Protein AF-A0A9X3AH64-F1 (afdb_monomer_lite)

Radius of gyration: 28.23 Å; chains: 1; bounding box: 66×60×75 Å

InterPro domains:
  IPR061465 LppU/SCO3897 domain [NF049863] (122-191)

Secondary structure (DSSP, 8-state):
---PPEEEEEE-SS--TTS-SEEEEEEE-TTSPEEEEEEETTEEEEE-HHHHHHTT-S-TT-EEEEEPPP--PPPPP----------------STTTHHHHHHHHHHHHTT------PPPTT-EEES-TTSGGG-EEE-SSTT-SEEEEEEEEEE-HHHHTSGGGGTT-TT--EEEEES-TTS-EEEEEEEESS--PPPPPPTT-EEES-TTSGGG-EEE-SSTT--EEEEEEE----TT-TT--TTTT-TT--EEEEE--TT-SS---EEEEEEES--

Organism: NCBI:txid1654476

Structure (mmCIF, N/CA/C/O backbone):
data_AF-A0A9X3AH64-F1
#
_entry.id   AF-A0A9X3AH64-F1
#
loop_
_atom_site.group_PDB
_atom_site.id
_atom_site.type_symbol
_atom_site.label_atom_id
_atom_site.label_alt_id
_atom_site.label_comp_id
_atom_site.label_asym_id
_atom_site.label_entity_id
_atom_site.label_seq_id
_atom_site.pdbx_PDB_ins_code
_atom_site.Cartn_x
_atom_site.Cartn_y
_atom_site.Cartn_z
_atom_site.occupancy
_atom_site.B_iso_or_equiv
_atom_site.auth_seq_id
_atom_site.auth_comp_id
_atom_site.auth_asym_id
_atom_site.auth_atom_id
_atom_site.pdbx_PDB_model_num
ATOM 1 N N . MET A 1 1 ? -17.918 -8.368 -31.576 1.00 45.22 1 MET A N 1
ATOM 2 C CA . MET A 1 1 ? -16.987 -7.663 -32.484 1.00 45.22 1 MET A CA 1
ATOM 3 C C . MET A 1 1 ? -15.679 -7.554 -31.725 1.00 45.22 1 MET A C 1
ATOM 5 O O . MET A 1 1 ? -15.734 -7.135 -30.583 1.00 45.22 1 MET A O 1
ATOM 9 N N . GLY A 1 2 ? -14.562 -8.059 -32.253 1.00 49.50 2 GLY A N 1
ATOM 10 C CA . GLY A 1 2 ? -13.296 -8.018 -31.513 1.00 49.50 2 GLY A CA 1
ATOM 11 C C . GLY A 1 2 ? -12.833 -6.573 -31.357 1.00 49.50 2 GLY A C 1
ATOM 12 O O . GLY A 1 2 ? -12.778 -5.859 -32.357 1.00 49.50 2 GLY A O 1
ATOM 13 N N . ASN A 1 3 ? -12.536 -6.145 -30.130 1.00 63.12 3 ASN A N 1
ATOM 14 C CA . ASN A 1 3 ? -11.973 -4.823 -29.865 1.00 63.12 3 ASN A CA 1
ATOM 15 C C . ASN A 1 3 ? -10.562 -4.794 -30.459 1.00 63.12 3 ASN A C 1
ATOM 17 O O . ASN A 1 3 ? -9.605 -5.276 -29.857 1.00 63.12 3 ASN A O 1
ATOM 21 N N . GLY A 1 4 ? -10.463 -4.331 -31.704 1.00 89.75 4 GLY A N 1
ATOM 22 C CA . GLY A 1 4 ? -9.197 -4.223 -32.410 1.00 89.75 4 GLY A CA 1
ATOM 23 C C . GLY A 1 4 ? -8.302 -3.188 -31.740 1.00 89.75 4 GLY A C 1
ATOM 24 O O . GLY A 1 4 ? -8.766 -2.122 -31.340 1.00 89.75 4 GLY A O 1
ATOM 25 N N . TYR A 1 5 ? -7.014 -3.499 -31.643 1.00 94.44 5 TYR A N 1
ATOM 26 C CA . TYR A 1 5 ? -6.014 -2.521 -31.238 1.00 94.44 5 TYR A CA 1
ATOM 27 C C . TYR A 1 5 ? -5.859 -1.444 -32.317 1.00 94.44 5 TYR A C 1
ATOM 29 O O . TYR A 1 5 ? -5.779 -1.749 -33.510 1.00 94.44 5 TYR A O 1
ATOM 37 N N . ARG A 1 6 ? -5.761 -0.186 -31.887 1.00 95.44 6 ARG A N 1
ATOM 38 C CA . ARG A 1 6 ? -5.322 0.951 -32.705 1.00 95.44 6 ARG A CA 1
ATOM 39 C C . ARG A 1 6 ? -3.862 1.233 -32.382 1.00 95.44 6 ARG A C 1
ATOM 41 O O . ARG A 1 6 ? -3.532 1.379 -31.210 1.00 95.44 6 ARG A O 1
ATOM 48 N N . TYR A 1 7 ? -3.001 1.311 -33.391 1.00 96.06 7 TYR A N 1
ATOM 49 C CA . TYR A 1 7 ? -1.568 1.538 -33.200 1.00 96.06 7 TYR A CA 1
ATOM 50 C C . TYR A 1 7 ? -1.184 2.968 -33.582 1.00 96.06 7 TYR A C 1
ATOM 52 O O . TYR A 1 7 ? -1.704 3.533 -34.546 1.00 96.06 7 TYR A O 1
ATOM 60 N N . PHE A 1 8 ? -0.252 3.543 -32.829 1.00 97.50 8 PHE A N 1
ATOM 61 C CA . PHE A 1 8 ? 0.244 4.900 -33.007 1.00 97.50 8 PHE A CA 1
ATOM 62 C C . PHE A 1 8 ? 1.767 4.934 -32.876 1.00 97.50 8 PHE A C 1
ATOM 64 O O . PHE A 1 8 ? 2.333 4.354 -31.950 1.00 97.50 8 PHE A O 1
ATOM 71 N N . ALA A 1 9 ? 2.422 5.667 -33.769 1.00 97.56 9 ALA A N 1
ATOM 72 C CA . ALA A 1 9 ? 3.801 6.104 -33.608 1.00 97.56 9 ALA A CA 1
ATOM 73 C C . ALA A 1 9 ? 3.809 7.478 -32.924 1.00 97.56 9 ALA A C 1
ATOM 75 O O . ALA A 1 9 ? 3.149 8.408 -33.394 1.00 97.56 9 ALA A O 1
ATOM 76 N N . ILE A 1 10 ? 4.545 7.618 -31.822 1.00 97.19 10 ILE A N 1
ATOM 77 C CA . ILE A 1 10 ? 4.846 8.927 -31.237 1.00 97.19 10 ILE A CA 1
ATOM 78 C C . ILE A 1 10 ? 6.083 9.466 -31.945 1.00 97.19 10 ILE A C 1
ATOM 80 O O . ILE A 1 10 ? 7.122 8.812 -31.932 1.00 97.19 10 ILE A O 1
ATOM 84 N N . VAL A 1 11 ? 5.961 10.638 -32.558 1.00 97.44 11 VAL A N 1
ATOM 85 C CA . VAL A 1 11 ? 7.001 11.285 -33.373 1.00 97.44 11 VAL A CA 1
ATOM 86 C C . VAL A 1 11 ? 7.236 12.711 -32.880 1.00 97.44 11 VAL A C 1
ATOM 88 O O . VAL A 1 11 ? 6.361 13.276 -32.218 1.00 97.44 11 VAL A O 1
ATOM 91 N N . ASP A 1 12 ? 8.384 13.293 -33.216 1.00 96.75 12 ASP A N 1
ATOM 92 C CA . ASP A 1 12 ? 8.714 14.701 -32.956 1.00 96.75 12 ASP A CA 1
ATOM 93 C C . ASP A 1 12 ? 9.287 15.380 -34.216 1.00 96.75 12 ASP A C 1
ATOM 95 O O . ASP A 1 12 ? 9.057 14.918 -35.339 1.00 96.75 12 ASP A O 1
ATOM 99 N N . ALA A 1 13 ? 9.957 16.524 -34.051 1.00 95.31 13 ALA A N 1
ATOM 100 C CA . ALA A 1 13 ? 10.558 17.266 -35.157 1.00 95.31 13 ALA A CA 1
ATOM 101 C C . ALA A 1 13 ? 11.773 16.557 -35.787 1.00 95.31 13 ALA A C 1
ATOM 103 O O . ALA A 1 13 ? 12.091 16.823 -36.947 1.00 95.31 13 ALA A O 1
ATOM 104 N N . GLU A 1 14 ? 12.443 15.674 -35.046 1.00 95.56 14 GLU A N 1
ATOM 105 C CA . GLU A 1 14 ? 13.678 15.000 -35.458 1.00 95.56 14 GLU A CA 1
ATOM 106 C C . GLU A 1 14 ? 13.425 13.557 -35.908 1.00 95.56 14 GLU A C 1
ATOM 108 O O . GLU A 1 14 ? 14.122 13.042 -36.784 1.00 95.56 14 GLU A O 1
ATOM 113 N N . ARG A 1 15 ? 12.411 12.906 -35.332 1.00 95.75 15 ARG A N 1
ATOM 114 C CA . ARG A 1 15 ? 12.129 11.479 -35.486 1.00 95.75 15 ARG A CA 1
ATOM 115 C C . ARG A 1 15 ? 10.758 11.231 -36.099 1.00 95.75 15 ARG A C 1
ATOM 117 O O . ARG A 1 15 ? 9.734 11.595 -35.525 1.00 95.75 15 ARG A O 1
ATOM 124 N N . GLY A 1 16 ? 10.753 10.605 -37.278 1.00 96.31 16 GLY A N 1
ATOM 125 C CA . GLY A 1 16 ? 9.557 10.261 -38.052 1.00 96.31 16 GLY A CA 1
ATOM 126 C C . GLY A 1 16 ? 8.959 8.890 -37.709 1.00 96.31 16 GLY A C 1
ATOM 127 O O . GLY A 1 16 ? 9.359 8.236 -36.756 1.00 96.31 16 GLY A O 1
ATOM 128 N N . VAL A 1 17 ? 7.986 8.435 -38.506 1.00 96.31 17 VAL A N 1
ATOM 129 C CA . VAL A 1 17 ? 7.287 7.148 -38.283 1.00 96.31 17 VAL A CA 1
ATOM 130 C C . VAL A 1 17 ? 8.216 5.936 -38.435 1.00 96.31 17 VAL A C 1
ATOM 132 O O . VAL A 1 17 ? 7.978 4.920 -37.789 1.00 96.31 17 VAL A O 1
ATOM 135 N N . ASP A 1 18 ? 9.273 6.050 -39.244 1.00 94.19 18 ASP A N 1
ATOM 136 C CA . ASP A 1 18 ? 10.255 4.979 -39.466 1.00 94.19 18 ASP A CA 1
ATOM 137 C C . ASP A 1 18 ? 11.246 4.807 -38.296 1.00 94.19 18 ASP A C 1
ATOM 139 O O . ASP A 1 18 ? 11.876 3.760 -38.174 1.00 94.19 18 ASP A O 1
ATOM 143 N N . ASP A 1 19 ? 11.363 5.815 -37.425 1.00 95.62 19 ASP A N 1
ATOM 144 C CA . ASP A 1 19 ? 12.179 5.795 -36.203 1.00 95.62 19 ASP A CA 1
ATOM 145 C C . ASP A 1 19 ? 11.451 6.551 -35.074 1.00 95.62 19 ASP A C 1
ATOM 147 O O . ASP A 1 19 ? 11.836 7.662 -34.708 1.00 95.62 19 ASP A O 1
ATOM 151 N N . PRO A 1 20 ? 10.324 6.023 -34.566 1.00 97.00 20 PRO A N 1
ATOM 152 C CA . PRO A 1 20 ? 9.474 6.762 -33.644 1.00 97.00 20 PRO A CA 1
ATOM 153 C C . PRO A 1 20 ? 10.064 6.802 -32.227 1.00 97.00 20 PRO A C 1
ATOM 155 O O . PRO A 1 20 ? 10.792 5.906 -31.804 1.00 97.00 20 PRO A O 1
ATOM 158 N N . LEU A 1 21 ? 9.665 7.792 -31.418 1.00 94.94 21 LEU A N 1
ATOM 159 C CA . LEU A 1 21 ? 10.056 7.856 -29.998 1.00 94.94 21 LEU A CA 1
ATOM 160 C C . LEU A 1 21 ? 9.473 6.691 -29.195 1.00 94.94 21 LEU A C 1
ATOM 162 O O . LEU A 1 21 ? 9.996 6.330 -28.141 1.00 94.94 21 LEU A O 1
ATOM 166 N N . ALA A 1 22 ? 8.308 6.210 -29.629 1.00 96.12 22 ALA A N 1
ATOM 167 C CA . ALA A 1 22 ? 7.596 5.086 -29.054 1.00 96.12 22 ALA A CA 1
ATOM 168 C C . ALA A 1 22 ? 6.518 4.583 -30.011 1.00 96.12 22 ALA A C 1
ATOM 170 O O . ALA A 1 22 ? 5.931 5.355 -30.772 1.00 96.12 22 ALA A O 1
ATOM 171 N N . VAL A 1 23 ? 6.195 3.301 -29.880 1.00 97.00 23 VAL A N 1
ATOM 172 C CA . VAL A 1 23 ? 5.012 2.694 -30.487 1.00 97.00 23 VAL A CA 1
ATOM 173 C C . VAL A 1 23 ? 4.001 2.427 -29.381 1.00 97.00 23 VAL A C 1
ATOM 175 O O . VAL A 1 23 ? 4.333 1.789 -28.385 1.00 97.00 23 VAL A O 1
ATOM 178 N N . VAL A 1 24 ? 2.779 2.925 -29.543 1.00 97.19 24 VAL A N 1
ATOM 179 C CA . VAL A 1 24 ? 1.686 2.771 -28.577 1.00 97.19 24 VAL A CA 1
ATOM 180 C C . VAL A 1 24 ? 0.535 2.025 -29.238 1.00 97.19 24 VAL A C 1
ATOM 182 O O . VAL A 1 24 ? 0.234 2.262 -30.407 1.00 97.19 24 VAL A O 1
ATOM 185 N N . ARG A 1 25 ? -0.128 1.138 -28.499 1.00 97.00 25 ARG A N 1
ATOM 186 C CA . ARG A 1 25 ? -1.418 0.561 -28.882 1.00 97.00 25 ARG A CA 1
ATOM 187 C C . ARG A 1 25 ? -2.498 0.986 -27.903 1.00 97.00 25 ARG A C 1
ATOM 189 O O . ARG A 1 25 ? -2.238 1.126 -26.715 1.00 97.00 25 ARG A O 1
ATOM 196 N N . GLU A 1 26 ? -3.705 1.156 -28.406 1.00 96.50 26 GLU A N 1
ATOM 197 C CA . GLU A 1 26 ? -4.868 1.576 -27.638 1.00 96.50 26 GLU A CA 1
ATOM 198 C C . GLU A 1 26 ? -6.058 0.674 -27.963 1.00 96.50 26 GLU A C 1
ATOM 200 O O . GLU A 1 26 ? -6.238 0.274 -29.117 1.00 96.50 26 GLU A O 1
ATOM 205 N N . TRP A 1 27 ? -6.879 0.361 -26.964 1.00 95.81 27 TRP A N 1
ATOM 206 C CA . TRP A 1 27 ? -8.134 -0.362 -27.155 1.00 95.81 27 TRP A CA 1
ATOM 207 C C . TRP A 1 27 ? -9.184 0.078 -26.141 1.00 95.81 27 TRP A C 1
ATOM 209 O O . TRP A 1 27 ? -8.872 0.435 -25.004 1.00 95.81 27 TRP A O 1
ATOM 219 N N . ASP A 1 28 ? -10.443 0.002 -26.555 1.00 94.44 28 ASP A N 1
ATOM 220 C CA . ASP A 1 28 ? -11.578 0.280 -25.686 1.00 94.44 28 ASP A CA 1
ATOM 221 C C . ASP A 1 28 ? -12.055 -1.024 -25.019 1.00 94.44 28 ASP A C 1
ATOM 223 O O . ASP A 1 28 ? -12.040 -2.111 -25.610 1.00 94.44 28 ASP A O 1
ATOM 227 N N . THR A 1 29 ? -12.439 -0.932 -23.751 1.00 88.56 29 THR A N 1
ATOM 228 C CA . THR A 1 29 ? -13.044 -2.028 -22.978 1.00 88.56 29 THR A CA 1
ATOM 229 C C . THR A 1 29 ? -14.561 -2.000 -23.100 1.00 88.56 29 THR A C 1
ATOM 231 O O . THR A 1 29 ? -15.148 -0.972 -23.428 1.00 88.56 29 THR A O 1
ATOM 234 N N . GLU A 1 30 ? -15.223 -3.110 -22.767 1.00 86.00 30 GLU A N 1
ATOM 235 C CA . GLU A 1 30 ? -16.694 -3.160 -22.707 1.00 86.00 30 GLU A CA 1
ATOM 236 C C . GLU A 1 30 ? -17.286 -2.142 -21.713 1.00 86.00 30 GLU A C 1
ATOM 238 O O . GLU A 1 30 ? -18.414 -1.694 -21.892 1.00 86.00 30 GLU A O 1
ATOM 243 N N . GLY A 1 31 ? -16.510 -1.722 -20.706 1.00 86.38 31 GLY A N 1
ATOM 244 C CA . GLY A 1 31 ? -16.892 -0.689 -19.738 1.00 86.38 31 GLY A CA 1
ATOM 245 C C . GLY A 1 31 ? -16.714 0.755 -20.222 1.00 86.38 31 GLY A C 1
ATOM 246 O O . GLY A 1 31 ? -16.903 1.673 -19.432 1.00 86.38 31 GLY A O 1
ATOM 247 N N . GLY A 1 32 ? -16.316 0.976 -21.480 1.00 89.25 32 GLY A N 1
ATOM 248 C CA . GLY A 1 32 ? -16.096 2.315 -22.039 1.00 89.25 32 GLY A CA 1
ATOM 249 C C . GLY A 1 32 ? -14.778 2.975 -21.621 1.00 89.25 32 GLY A C 1
ATOM 250 O O . GLY A 1 32 ? -14.554 4.137 -21.947 1.00 89.25 32 GLY A O 1
ATOM 251 N N . PHE A 1 33 ? -13.894 2.254 -20.924 1.00 88.12 33 PHE A N 1
ATOM 252 C CA . PHE A 1 33 ? -12.544 2.733 -20.626 1.00 88.12 33 PHE A CA 1
ATOM 253 C C . PHE A 1 33 ? -11.607 2.458 -21.795 1.00 88.12 33 PHE A C 1
ATOM 255 O O . PHE A 1 33 ? -11.601 1.345 -22.329 1.00 88.12 33 PHE A O 1
ATOM 262 N N . THR A 1 34 ? -10.773 3.439 -22.118 1.00 93.88 34 THR A N 1
ATOM 263 C CA . THR A 1 34 ? -9.677 3.307 -23.076 1.00 93.88 34 THR A CA 1
ATOM 264 C C . THR A 1 34 ? -8.399 2.923 -22.332 1.00 93.88 34 THR A C 1
ATOM 266 O O . THR A 1 34 ? -7.982 3.626 -21.412 1.00 93.88 34 THR A O 1
ATOM 269 N N . ASN A 1 35 ? -7.782 1.807 -22.719 1.00 94.12 35 ASN A N 1
ATOM 270 C CA . ASN A 1 35 ? -6.458 1.408 -22.243 1.00 94.12 35 ASN A CA 1
ATOM 271 C C . ASN A 1 35 ? -5.404 1.709 -23.302 1.00 94.12 35 ASN A C 1
ATOM 273 O O . ASN A 1 35 ? -5.678 1.626 -24.501 1.00 94.12 35 ASN A O 1
ATOM 277 N N . GLU A 1 36 ? -4.186 1.981 -22.848 1.00 96.75 36 GLU A N 1
ATOM 278 C CA . GLU A 1 36 ? -3.032 2.236 -23.700 1.00 96.75 36 GLU A CA 1
ATOM 279 C C . GLU A 1 36 ? -1.829 1.425 -23.207 1.00 96.75 36 GLU A C 1
ATOM 281 O O . GLU A 1 36 ? -1.593 1.305 -22.004 1.00 96.75 36 GLU A O 1
ATOM 286 N N . GLU A 1 37 ? -1.028 0.912 -24.138 1.00 96.81 37 GLU A N 1
ATOM 287 C CA . GLU A 1 37 ? 0.255 0.271 -23.847 1.00 96.81 37 GLU A CA 1
ATOM 288 C C . GLU A 1 37 ? 1.346 0.762 -24.795 1.00 96.81 37 GLU A C 1
ATOM 290 O O . GLU A 1 37 ? 1.105 0.933 -25.987 1.00 96.81 37 GLU A O 1
ATOM 295 N N . VAL A 1 38 ? 2.560 0.943 -24.284 1.00 96.56 38 VAL A N 1
ATOM 296 C CA . VAL A 1 38 ? 3.757 1.267 -25.064 1.00 96.56 38 VAL A CA 1
ATOM 297 C C . VAL A 1 38 ? 4.606 0.015 -25.280 1.00 96.56 38 VAL A C 1
ATOM 299 O O . VAL A 1 38 ? 4.695 -0.837 -24.400 1.00 96.56 38 VAL A O 1
ATOM 302 N N . PHE A 1 39 ? 5.222 -0.108 -26.453 1.00 95.50 39 PHE A N 1
ATOM 303 C CA . PHE A 1 39 ? 6.157 -1.188 -26.753 1.00 95.50 39 PHE A CA 1
ATOM 304 C C . PHE A 1 39 ? 7.566 -0.853 -26.241 1.00 95.50 39 PHE A C 1
ATOM 306 O O . PHE A 1 39 ? 8.128 0.187 -26.594 1.00 95.50 39 PHE A O 1
ATOM 313 N N . THR A 1 40 ? 8.135 -1.741 -25.429 1.00 91.25 40 THR A N 1
ATOM 314 C CA . THR A 1 40 ? 9.479 -1.659 -24.842 1.00 91.25 40 THR A CA 1
ATOM 315 C C . THR A 1 40 ? 10.308 -2.887 -25.237 1.00 91.25 40 THR A C 1
ATOM 317 O O . THR A 1 40 ? 9.825 -3.802 -25.907 1.00 91.25 40 THR A O 1
ATOM 320 N N . SER A 1 41 ? 11.568 -2.953 -24.800 1.00 83.25 41 SER A N 1
ATOM 321 C CA . SER A 1 41 ? 12.396 -4.156 -24.967 1.00 83.25 41 SER A CA 1
ATOM 322 C C . SER A 1 41 ? 11.871 -5.375 -24.193 1.00 83.25 41 SER A C 1
ATOM 324 O O . SER A 1 41 ? 12.248 -6.500 -24.521 1.00 83.25 41 SER A O 1
ATOM 326 N N . ALA A 1 42 ? 11.007 -5.171 -23.193 1.00 83.31 42 ALA A N 1
ATOM 327 C CA . ALA A 1 42 ? 10.389 -6.227 -22.392 1.00 83.31 42 ALA A CA 1
ATOM 328 C C . ALA A 1 42 ? 8.996 -6.649 -22.903 1.00 83.31 42 ALA A C 1
ATOM 330 O O . ALA A 1 42 ? 8.459 -7.657 -22.441 1.00 83.31 42 ALA A O 1
ATOM 331 N N . GLY A 1 43 ? 8.419 -5.922 -23.866 1.00 90.44 43 GLY A N 1
ATOM 332 C CA . GLY A 1 43 ? 7.099 -6.195 -24.435 1.00 90.44 43 GLY A CA 1
ATOM 333 C C . GLY A 1 43 ? 6.159 -4.992 -24.358 1.00 90.44 43 GLY A C 1
ATOM 334 O O . GLY A 1 43 ? 6.594 -3.850 -24.420 1.00 90.44 43 GLY A O 1
ATOM 335 N N . TRP A 1 44 ? 4.852 -5.248 -24.279 1.00 93.94 44 TRP A N 1
ATOM 336 C CA . TRP A 1 44 ? 3.842 -4.196 -24.130 1.00 93.94 44 TRP A CA 1
ATOM 337 C C . TRP A 1 44 ? 3.629 -3.861 -22.652 1.00 93.94 44 TRP A C 1
ATOM 339 O O . TRP A 1 44 ? 3.386 -4.760 -21.848 1.00 93.94 44 TRP A O 1
ATOM 349 N N . GLU A 1 45 ? 3.691 -2.578 -22.306 1.00 89.69 45 GLU A N 1
ATOM 350 C CA . GLU A 1 45 ? 3.550 -2.079 -20.934 1.00 89.69 45 GLU A CA 1
ATOM 351 C C . GLU A 1 45 ? 2.478 -0.993 -20.847 1.00 89.69 45 GLU A C 1
ATOM 353 O O . GLU A 1 45 ? 2.418 -0.113 -21.704 1.00 89.69 45 GLU A O 1
ATOM 358 N N . SER A 1 46 ? 1.648 -1.022 -19.799 1.00 92.62 46 SER A N 1
ATOM 359 C CA . SER A 1 46 ? 0.583 -0.029 -19.588 1.00 92.62 46 SER A CA 1
ATOM 360 C C . SER A 1 46 ? 1.142 1.394 -19.575 1.00 92.62 46 SER A C 1
ATOM 362 O O . SER A 1 46 ? 2.139 1.683 -18.916 1.00 92.62 46 SER A O 1
ATOM 364 N N . THR A 1 47 ? 0.467 2.312 -20.263 1.00 94.62 47 THR A N 1
ATOM 365 C CA . THR A 1 47 ? 0.874 3.718 -20.344 1.00 94.62 47 THR A CA 1
ATOM 366 C C . THR A 1 47 ? -0.338 4.654 -20.370 1.00 94.62 47 THR A C 1
ATOM 368 O O . THR A 1 47 ? -1.477 4.209 -20.433 1.00 94.62 47 THR A O 1
ATOM 371 N N . ASN A 1 48 ? -0.093 5.964 -20.301 1.00 94.06 48 ASN A N 1
ATOM 372 C CA . ASN A 1 48 ? -1.088 7.022 -20.523 1.00 94.06 48 ASN A CA 1
ATOM 373 C C . ASN A 1 48 ? -0.572 8.087 -21.508 1.00 94.06 48 ASN A C 1
ATOM 375 O O . ASN A 1 48 ? -0.946 9.263 -21.447 1.00 94.06 48 ASN A O 1
ATOM 379 N N . ARG A 1 49 ? 0.374 7.701 -22.371 1.00 92.75 49 ARG A N 1
ATOM 380 C CA . ARG A 1 49 ? 1.136 8.635 -23.201 1.00 92.75 49 ARG A CA 1
ATOM 381 C C . ARG A 1 49 ? 0.269 9.319 -24.258 1.00 92.75 49 ARG A C 1
ATOM 383 O O . ARG A 1 49 ? 0.444 10.520 -24.465 1.00 92.75 49 ARG A O 1
ATOM 390 N N . LEU A 1 50 ? -0.673 8.613 -24.895 1.00 95.50 50 LEU A N 1
ATOM 391 C CA . LEU A 1 50 ? -1.579 9.233 -25.871 1.00 95.50 50 LEU A CA 1
ATOM 392 C C . LEU A 1 50 ? -2.585 10.135 -25.162 1.00 95.50 50 LEU A C 1
ATOM 394 O O . LEU A 1 50 ? -2.782 11.266 -25.606 1.00 95.50 50 LEU A O 1
ATOM 398 N N . ALA A 1 51 ? -3.161 9.693 -24.042 1.00 91.62 51 ALA A N 1
ATOM 399 C CA . ALA A 1 51 ? -4.033 10.523 -23.212 1.00 91.62 51 ALA A CA 1
ATOM 400 C C . ALA A 1 51 ? -3.359 11.850 -22.817 1.00 91.62 51 ALA A C 1
ATOM 402 O O . ALA A 1 51 ? -3.941 12.921 -23.002 1.00 91.62 51 ALA A O 1
ATOM 403 N N . ARG A 1 52 ? -2.100 11.808 -22.357 1.00 91.25 52 ARG A N 1
ATOM 404 C CA . ARG A 1 52 ? -1.329 13.015 -22.013 1.00 91.25 52 ARG A CA 1
ATOM 405 C C . ARG A 1 52 ? -1.043 13.909 -23.216 1.00 91.25 52 ARG A C 1
ATOM 407 O O . ARG A 1 52 ? -1.181 15.123 -23.095 1.00 91.25 52 ARG A O 1
ATOM 414 N N . LEU A 1 53 ? -0.667 13.335 -24.361 1.00 93.62 53 LEU A N 1
ATOM 415 C CA . LEU A 1 53 ? -0.439 14.099 -25.594 1.00 93.62 53 LEU A CA 1
ATOM 416 C C . LEU A 1 53 ? -1.717 14.810 -26.057 1.00 93.62 53 LEU A C 1
ATOM 418 O O . LEU A 1 53 ? -1.677 15.996 -26.368 1.00 93.62 53 LEU A O 1
ATOM 422 N N . ARG A 1 54 ? -2.865 14.120 -26.029 1.00 93.19 54 ARG A N 1
ATOM 423 C CA . ARG A 1 54 ? -4.176 14.699 -26.374 1.00 93.19 54 ARG A CA 1
ATOM 424 C C . ARG A 1 54 ? -4.602 15.805 -25.407 1.00 93.19 54 ARG A C 1
ATOM 426 O O . ARG A 1 54 ? -5.229 16.767 -25.834 1.00 93.19 54 ARG A O 1
ATOM 433 N N . ALA A 1 55 ? -4.239 15.687 -24.131 1.00 91.06 55 ALA A N 1
ATOM 434 C CA . ALA A 1 55 ? -4.491 16.705 -23.113 1.00 91.06 55 ALA A CA 1
ATOM 435 C C . ALA A 1 55 ? -3.514 17.900 -23.169 1.00 91.06 55 ALA A C 1
ATOM 437 O O . ALA A 1 55 ? -3.628 18.809 -22.352 1.00 91.06 55 ALA A O 1
ATOM 438 N N . GLY A 1 56 ? -2.533 17.902 -24.082 1.00 89.56 56 GLY A N 1
ATOM 439 C CA . GLY A 1 56 ? -1.504 18.945 -24.152 1.00 89.56 56 GLY A CA 1
ATOM 440 C C . GLY A 1 56 ? -0.474 18.890 -23.015 1.00 89.56 56 GLY A C 1
ATOM 441 O O . GLY A 1 56 ? 0.266 19.845 -22.813 1.00 89.56 56 GLY A O 1
ATOM 442 N N . ALA A 1 57 ? -0.404 17.778 -22.276 1.00 82.81 57 ALA A N 1
ATOM 443 C CA . ALA A 1 57 ? 0.502 17.565 -21.142 1.00 82.81 57 ALA A CA 1
ATOM 444 C C . ALA A 1 57 ? 1.815 16.843 -21.529 1.00 82.81 57 ALA A C 1
ATOM 446 O O . ALA A 1 57 ? 2.485 16.257 -20.666 1.00 82.81 57 ALA A O 1
ATOM 447 N N . GLY A 1 58 ? 2.137 16.816 -22.827 1.00 74.62 58 GLY A N 1
ATOM 448 C CA . GLY A 1 58 ? 3.381 16.288 -23.393 1.00 74.62 58 GLY A CA 1
ATOM 449 C C . GLY A 1 58 ? 4.341 17.400 -23.824 1.00 74.62 58 GLY A C 1
ATOM 450 O O . GLY A 1 58 ? 4.035 18.583 -23.689 1.00 74.62 58 GLY A O 1
ATOM 451 N N . HIS A 1 59 ? 5.503 17.024 -24.360 1.00 78.88 59 HIS A N 1
ATOM 452 C CA . HIS A 1 59 ? 6.375 17.995 -25.020 1.00 78.88 59 HIS A CA 1
ATOM 453 C C . HIS A 1 59 ? 5.662 18.575 -26.248 1.00 78.88 59 HIS A C 1
ATOM 455 O O . HIS A 1 59 ? 4.982 17.851 -26.975 1.00 78.88 59 HIS A O 1
ATOM 461 N N . THR A 1 60 ? 5.794 19.886 -26.457 1.00 82.56 60 THR A N 1
ATOM 462 C CA . THR A 1 60 ? 5.034 20.658 -27.458 1.00 82.56 60 THR A CA 1
ATOM 463 C C . THR A 1 60 ? 5.303 20.250 -28.906 1.00 82.56 60 THR A C 1
ATOM 465 O O . THR A 1 60 ? 4.550 20.625 -29.799 1.00 82.56 60 THR A O 1
ATOM 468 N N . ASP A 1 61 ? 6.379 19.513 -29.147 1.00 92.00 61 ASP A N 1
ATOM 469 C CA . ASP A 1 61 ? 6.812 19.006 -30.446 1.00 92.00 61 ASP A CA 1
ATOM 470 C C . ASP A 1 61 ? 6.366 17.561 -30.720 1.00 92.00 61 ASP A C 1
ATOM 472 O O . ASP A 1 61 ? 6.451 17.104 -31.860 1.00 92.00 61 ASP A O 1
ATOM 476 N N . GLN A 1 62 ? 5.857 16.844 -29.714 1.00 95.38 62 GLN A N 1
ATOM 477 C CA . GLN A 1 62 ? 5.425 15.460 -29.873 1.00 95.38 62 GLN A CA 1
ATOM 478 C C . GLN A 1 62 ? 4.013 15.371 -30.448 1.00 95.38 62 GLN A C 1
ATOM 480 O O . GLN A 1 62 ? 3.090 16.070 -30.026 1.00 95.38 62 GLN A O 1
ATOM 485 N N . ARG A 1 63 ? 3.805 14.425 -31.366 1.00 96.69 63 ARG A N 1
ATOM 486 C CA . ARG A 1 63 ? 2.474 14.084 -31.888 1.00 96.69 63 ARG A CA 1
ATOM 487 C C . ARG A 1 63 ? 2.321 12.585 -32.107 1.00 96.69 63 ARG A C 1
ATOM 489 O O . ARG A 1 63 ? 3.289 11.878 -32.367 1.00 96.69 63 ARG A O 1
ATOM 496 N N . ALA A 1 64 ? 1.083 12.110 -32.032 1.00 96.88 64 ALA A N 1
ATOM 497 C CA . ALA A 1 64 ? 0.733 10.732 -32.347 1.00 96.88 64 ALA A CA 1
ATOM 498 C C . ALA A 1 64 ? 0.295 10.612 -33.813 1.00 96.88 64 ALA A C 1
ATOM 500 O O . ALA A 1 64 ? -0.584 11.349 -34.265 1.00 96.88 64 ALA A O 1
ATOM 501 N N . VAL A 1 65 ? 0.883 9.671 -34.548 1.00 97.38 65 VAL A N 1
ATOM 502 C CA . VAL A 1 65 ? 0.527 9.353 -35.935 1.00 97.38 65 VAL A CA 1
ATOM 503 C C . VAL A 1 65 ? -0.053 7.938 -35.974 1.00 97.38 65 VAL A C 1
ATOM 505 O O . VAL A 1 65 ? 0.630 7.012 -35.535 1.00 97.38 65 VAL A O 1
ATOM 508 N N . PRO A 1 66 ? -1.292 7.734 -36.464 1.00 96.56 66 PRO A N 1
ATOM 509 C CA . PRO A 1 66 ? -1.851 6.396 -36.626 1.00 96.56 66 PRO A CA 1
ATOM 510 C C . PRO A 1 66 ? -0.983 5.561 -37.567 1.00 96.56 66 PRO A C 1
ATOM 512 O O . PRO A 1 66 ? -0.629 6.020 -38.654 1.00 96.56 66 PRO A O 1
ATOM 515 N N . ILE A 1 67 ? -0.675 4.333 -37.163 1.00 94.94 67 ILE A N 1
ATOM 516 C CA . ILE A 1 67 ? 0.037 3.359 -37.992 1.00 94.94 67 ILE A CA 1
ATOM 517 C C . ILE A 1 67 ? -0.830 2.115 -38.177 1.00 94.94 67 ILE A C 1
ATOM 519 O O . ILE A 1 67 ? -1.681 1.795 -37.342 1.00 94.94 67 ILE A O 1
ATOM 523 N N . GLY A 1 68 ? -0.642 1.421 -39.300 1.00 87.19 68 GLY A N 1
ATOM 524 C CA . GLY A 1 68 ? -1.273 0.120 -39.505 1.00 87.19 68 GLY A CA 1
ATOM 525 C C . GLY A 1 68 ? -0.815 -0.879 -38.435 1.00 87.19 68 GLY A C 1
ATOM 526 O O . GLY A 1 68 ? 0.251 -0.688 -37.841 1.00 87.19 68 GLY A O 1
ATOM 527 N N . PRO A 1 69 ? -1.589 -1.950 -38.176 1.00 76.75 69 PRO A N 1
ATOM 528 C CA . PRO A 1 69 ? -1.072 -3.050 -37.374 1.00 76.75 69 PRO A CA 1
ATOM 529 C C . PRO A 1 69 ? 0.257 -3.512 -37.987 1.00 76.75 69 PRO A C 1
ATOM 531 O O . PRO A 1 69 ? 0.371 -3.515 -39.220 1.00 76.75 69 PRO A O 1
ATOM 534 N N . PRO A 1 70 ? 1.261 -3.875 -37.168 1.00 65.38 70 PRO A N 1
ATOM 535 C CA . PRO A 1 70 ? 2.507 -4.399 -37.702 1.00 65.38 70 PRO A CA 1
ATOM 536 C C . PRO A 1 70 ? 2.160 -5.543 -38.649 1.00 65.38 70 PRO A C 1
ATOM 538 O O . PRO A 1 70 ? 1.372 -6.427 -38.293 1.00 65.38 70 PRO A O 1
ATOM 541 N N . ALA A 1 71 ? 2.685 -5.485 -39.8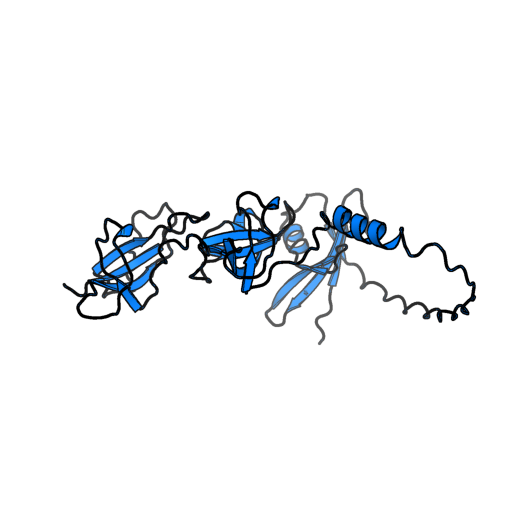74 1.00 65.00 71 ALA A N 1
ATOM 542 C CA . ALA A 1 71 ? 2.541 -6.591 -40.800 1.00 65.00 71 ALA A CA 1
ATOM 543 C C . ALA A 1 71 ? 3.081 -7.822 -40.074 1.00 65.00 71 ALA A C 1
ATOM 545 O O . ALA A 1 71 ? 4.247 -7.853 -39.683 1.00 65.00 71 ALA A O 1
ATOM 546 N N . VAL A 1 72 ? 2.209 -8.797 -39.812 1.00 56.88 72 VAL A N 1
ATOM 547 C CA . VAL A 1 72 ? 2.645 -10.088 -39.297 1.00 56.88 72 VAL A CA 1
ATOM 548 C C . VAL A 1 72 ? 3.451 -10.691 -40.435 1.00 56.88 72 VAL A C 1
ATOM 550 O O . VAL A 1 72 ? 2.875 -11.245 -41.372 1.00 56.88 72 VAL A O 1
ATOM 553 N N . GLU A 1 73 ? 4.771 -10.499 -40.415 1.00 54.06 73 GLU A N 1
ATOM 554 C CA . GLU A 1 73 ? 5.636 -11.234 -41.321 1.00 54.06 73 GLU A CA 1
ATOM 555 C C . GLU A 1 73 ? 5.330 -12.717 -41.091 1.00 54.06 73 GLU A C 1
ATOM 557 O O . GLU A 1 73 ? 5.305 -13.166 -39.936 1.00 54.06 73 GLU A O 1
ATOM 562 N N . PRO A 1 74 ? 5.013 -13.477 -42.155 1.00 57.00 74 PRO A N 1
ATOM 563 C CA . PRO A 1 74 ? 4.826 -14.909 -42.038 1.00 57.00 74 PRO A CA 1
ATOM 564 C C . PRO A 1 74 ? 6.030 -15.472 -41.287 1.00 57.00 74 PRO A C 1
ATOM 566 O O . PRO A 1 74 ? 7.154 -15.055 -41.588 1.00 57.00 74 PRO A O 1
ATOM 569 N N . PRO A 1 75 ? 5.828 -16.380 -40.315 1.00 49.94 75 PRO A N 1
ATOM 570 C CA . PRO A 1 75 ? 6.942 -16.965 -39.592 1.00 49.94 75 PRO A CA 1
ATOM 571 C C . PRO A 1 75 ? 7.949 -17.458 -40.624 1.00 49.94 75 PRO A C 1
ATOM 573 O O . PRO A 1 75 ? 7.596 -18.248 -41.506 1.00 49.94 75 PRO A O 1
ATOM 576 N N . ALA A 1 76 ? 9.173 -16.924 -40.560 1.00 55.78 76 ALA A N 1
ATOM 577 C CA . ALA A 1 76 ? 10.241 -17.353 -41.444 1.00 55.78 76 ALA A CA 1
ATOM 578 C C . ALA A 1 76 ? 10.268 -18.889 -41.417 1.00 55.78 76 ALA A C 1
ATOM 580 O O . ALA A 1 76 ? 10.142 -19.462 -40.327 1.00 55.78 76 ALA A O 1
ATOM 581 N N . PRO A 1 77 ? 10.367 -19.564 -42.579 1.00 57.44 77 PRO A N 1
ATOM 582 C CA . PRO A 1 77 ? 10.364 -21.016 -42.617 1.00 57.44 77 PRO A CA 1
ATOM 583 C C . PRO A 1 77 ? 11.412 -21.503 -41.628 1.00 57.44 77 PRO A C 1
ATOM 585 O O . PRO A 1 77 ? 12.580 -21.111 -41.713 1.00 57.44 77 PRO A O 1
ATOM 588 N N . VAL A 1 78 ? 10.958 -22.286 -40.647 1.00 49.97 78 VAL A N 1
ATOM 589 C CA . VAL A 1 78 ? 11.808 -22.883 -39.623 1.00 49.97 78 VAL A CA 1
ATOM 590 C C . VAL A 1 78 ? 12.936 -23.574 -40.372 1.00 49.97 78 VAL A C 1
ATOM 592 O O . VAL A 1 78 ? 12.709 -24.567 -41.061 1.00 49.97 78 VAL A O 1
ATOM 595 N N . ARG A 1 79 ? 14.147 -23.011 -40.315 1.00 52.25 79 ARG A N 1
ATOM 596 C CA . ARG A 1 79 ? 15.323 -23.694 -40.843 1.00 52.25 79 ARG A CA 1
ATOM 597 C C . ARG A 1 79 ? 15.498 -24.925 -39.974 1.00 52.25 79 ARG A C 1
ATOM 599 O O . ARG A 1 79 ? 15.886 -24.816 -38.815 1.00 52.25 79 ARG A O 1
ATOM 606 N N . GLU A 1 80 ? 15.137 -26.066 -40.542 1.00 53.22 80 GLU A N 1
ATOM 607 C CA . GLU A 1 80 ? 15.363 -27.385 -39.982 1.00 53.22 80 GLU A CA 1
ATOM 608 C C . GLU A 1 80 ? 16.837 -27.460 -39.572 1.00 53.22 80 GLU A C 1
ATOM 610 O O . GLU A 1 80 ? 17.746 -27.357 -40.401 1.00 53.22 80 GLU A O 1
ATOM 615 N N . LEU A 1 81 ? 17.077 -27.497 -38.260 1.00 50.69 81 LEU A N 1
ATOM 616 C CA . LEU A 1 81 ? 18.416 -27.584 -37.700 1.00 50.69 81 LEU A CA 1
ATOM 617 C C . LEU A 1 81 ? 19.002 -28.922 -38.147 1.00 50.69 81 LEU A C 1
ATOM 619 O O . LEU A 1 81 ? 18.666 -29.972 -37.602 1.00 50.69 81 LEU A O 1
ATOM 623 N N . VAL A 1 82 ? 19.868 -28.874 -39.158 1.00 54.12 82 VAL A N 1
ATOM 624 C CA . VAL A 1 82 ? 20.655 -30.020 -39.609 1.00 54.12 82 VAL A CA 1
ATOM 625 C C . VAL A 1 82 ? 21.399 -30.574 -38.397 1.00 54.12 82 VAL A C 1
ATOM 627 O O . VAL A 1 82 ? 22.249 -29.902 -37.811 1.00 54.12 82 VAL A O 1
ATOM 630 N N . ALA A 1 83 ? 21.049 -31.799 -38.007 1.00 51.75 83 ALA A N 1
ATOM 631 C CA . ALA A 1 83 ? 21.691 -32.517 -36.921 1.00 51.75 83 ALA A CA 1
ATOM 632 C C . ALA A 1 83 ? 23.196 -32.636 -37.204 1.00 51.75 83 ALA A C 1
ATOM 634 O O . ALA A 1 83 ? 23.629 -33.342 -38.116 1.00 51.75 83 ALA A O 1
ATOM 635 N N . VAL A 1 84 ? 24.009 -31.931 -36.419 1.00 51.16 84 VAL A N 1
ATOM 636 C CA . VAL A 1 84 ? 25.465 -32.049 -36.485 1.00 51.16 84 VAL A CA 1
ATOM 637 C C . VAL A 1 84 ? 25.861 -33.396 -35.879 1.00 51.16 84 VAL A C 1
ATOM 639 O O . VAL A 1 84 ? 25.614 -33.665 -34.704 1.00 51.16 84 VAL A O 1
ATOM 642 N N . ALA A 1 85 ? 26.466 -34.255 -36.700 1.00 58.56 85 ALA A N 1
ATOM 643 C CA . ALA A 1 85 ? 26.941 -35.575 -36.302 1.00 58.56 85 ALA A CA 1
ATOM 644 C C . ALA A 1 85 ? 27.974 -35.503 -35.152 1.00 58.56 85 ALA A C 1
ATOM 646 O O . ALA A 1 85 ? 28.843 -34.624 -35.153 1.00 58.56 85 ALA A O 1
ATOM 647 N N . PRO A 1 86 ? 27.955 -36.446 -34.189 1.00 50.53 86 PRO A N 1
ATOM 648 C CA . PRO A 1 86 ? 28.869 -36.421 -33.054 1.00 50.53 86 PRO A CA 1
ATOM 649 C C . PRO A 1 86 ? 30.270 -36.882 -33.472 1.00 50.53 86 PRO A C 1
ATOM 651 O O . PRO A 1 86 ? 30.510 -38.058 -33.755 1.00 50.53 86 PRO A O 1
ATOM 654 N N . LYS A 1 87 ? 31.231 -35.955 -33.469 1.00 44.53 87 LYS A N 1
ATOM 655 C CA . LYS A 1 87 ? 32.647 -36.270 -33.682 1.00 44.53 87 LYS A CA 1
ATOM 656 C C . LYS A 1 87 ? 33.247 -36.778 -32.367 1.00 44.53 87 LYS A C 1
ATOM 658 O O . LYS A 1 87 ? 33.512 -36.006 -31.450 1.00 44.53 87 LYS A O 1
ATOM 663 N N . LYS A 1 88 ? 33.438 -38.095 -32.263 1.00 52.84 88 LYS A N 1
ATOM 664 C CA . LYS A 1 88 ? 34.174 -38.726 -31.158 1.00 52.84 88 LYS A CA 1
ATOM 665 C C . LYS A 1 88 ? 35.631 -38.268 -31.210 1.00 52.84 88 LYS A C 1
ATOM 667 O O . LYS A 1 88 ? 36.284 -38.522 -32.212 1.00 52.84 88 LYS A O 1
ATOM 672 N N . ASN A 1 89 ? 36.134 -37.663 -30.135 1.00 49.22 89 ASN A N 1
ATOM 673 C CA . ASN A 1 89 ? 37.563 -37.627 -29.839 1.00 49.22 89 ASN A CA 1
ATOM 674 C C . ASN A 1 89 ? 37.811 -37.701 -28.334 1.00 49.22 89 ASN A C 1
ATOM 676 O O . ASN A 1 89 ? 37.116 -37.113 -27.510 1.00 49.22 89 ASN A O 1
ATOM 680 N N . LEU A 1 90 ? 38.805 -38.518 -28.023 1.00 52.19 90 LEU A N 1
ATOM 681 C CA . LEU A 1 90 ? 39.057 -39.182 -26.763 1.00 52.19 90 LEU A CA 1
ATOM 682 C C . LEU A 1 90 ? 40.334 -38.550 -26.202 1.00 52.19 90 LEU A C 1
ATOM 684 O O . LEU A 1 90 ? 41.425 -38.940 -26.594 1.00 52.19 90 LEU A O 1
ATOM 688 N N . VAL A 1 91 ? 40.210 -37.555 -25.318 1.00 44.34 91 VAL A N 1
ATOM 689 C CA . VAL A 1 91 ? 41.348 -37.029 -24.541 1.00 44.34 91 VAL A CA 1
ATOM 690 C C . VAL A 1 91 ? 40.931 -36.903 -23.080 1.00 44.34 91 VAL A C 1
ATOM 692 O O . VAL A 1 91 ? 40.482 -35.870 -22.588 1.00 44.34 91 VAL A O 1
ATOM 695 N N . LYS A 1 92 ? 41.070 -38.029 -22.379 1.00 49.75 92 LYS A N 1
ATOM 696 C CA . LYS A 1 92 ? 41.076 -38.120 -20.921 1.00 49.75 92 LYS A CA 1
ATOM 697 C C . LYS A 1 92 ? 42.367 -37.481 -20.391 1.00 49.75 92 LYS A C 1
ATOM 699 O O . LYS A 1 92 ? 43.334 -38.213 -20.235 1.00 49.75 92 LYS A O 1
ATOM 704 N N . LEU A 1 93 ? 42.405 -36.171 -20.111 1.00 44.72 93 LEU A N 1
ATOM 705 C CA . LEU A 1 93 ? 43.423 -35.610 -19.190 1.00 44.72 93 LEU A CA 1
ATOM 706 C C . LEU A 1 93 ? 43.211 -34.160 -18.691 1.00 44.72 93 LEU A C 1
ATOM 708 O O . LEU A 1 93 ? 44.165 -33.550 -18.228 1.00 44.72 93 LEU A O 1
ATOM 712 N N . ALA A 1 94 ? 42.004 -33.583 -18.729 1.00 45.34 94 ALA A N 1
ATOM 713 C CA . ALA A 1 94 ? 41.782 -32.196 -18.263 1.00 45.34 94 ALA A CA 1
ATOM 714 C C . ALA A 1 94 ? 40.596 -32.027 -17.286 1.00 45.34 94 ALA A C 1
ATOM 716 O O . ALA A 1 94 ? 40.054 -30.939 -17.134 1.00 45.34 94 ALA A O 1
ATOM 717 N N . VAL A 1 95 ? 40.181 -33.101 -16.603 1.00 49.50 95 VAL A N 1
ATOM 718 C CA . VAL A 1 95 ? 38.957 -33.126 -15.765 1.00 49.50 95 VAL A CA 1
ATOM 719 C C . VAL A 1 95 ? 39.228 -32.915 -14.264 1.00 49.50 95 VAL A C 1
ATOM 721 O O . VAL A 1 95 ? 38.290 -32.764 -13.491 1.00 49.50 95 VAL A O 1
ATOM 724 N N . ARG A 1 96 ? 40.488 -32.833 -13.809 1.00 49.78 96 ARG A N 1
ATOM 725 C CA . ARG A 1 96 ? 40.793 -32.704 -12.364 1.00 49.78 96 ARG A CA 1
ATOM 726 C C . ARG A 1 96 ? 41.146 -31.305 -11.850 1.00 49.78 96 ARG A C 1
ATOM 728 O O . ARG A 1 96 ? 41.229 -31.151 -10.640 1.00 49.78 96 ARG A O 1
ATOM 735 N N . ILE A 1 97 ? 41.313 -30.299 -12.715 1.00 51.69 97 ILE A N 1
ATOM 736 C CA . ILE A 1 97 ? 41.668 -28.926 -12.280 1.00 51.69 97 ILE A CA 1
ATOM 737 C C . ILE A 1 97 ? 40.716 -27.852 -12.849 1.00 51.69 97 ILE A C 1
ATOM 739 O O . ILE A 1 97 ? 40.484 -26.843 -12.194 1.00 51.69 97 ILE A O 1
ATOM 743 N N . GLY A 1 98 ? 40.074 -28.074 -14.005 1.00 42.34 98 GLY A N 1
ATOM 744 C CA . GLY A 1 98 ? 39.190 -27.068 -14.626 1.00 42.34 98 GLY A CA 1
ATOM 745 C C . GLY A 1 98 ? 37.776 -26.966 -14.033 1.00 42.34 98 GLY A C 1
ATOM 746 O O . GLY A 1 98 ? 37.193 -25.887 -14.016 1.00 42.34 98 GLY A O 1
ATOM 747 N N . VAL A 1 99 ? 37.230 -28.067 -13.504 1.00 50.81 99 VAL A N 1
ATOM 748 C CA . VAL A 1 99 ? 35.868 -28.114 -12.933 1.00 50.81 99 VAL A CA 1
ATOM 749 C C . VAL A 1 99 ? 35.719 -27.299 -11.636 1.00 50.81 99 VAL A C 1
ATOM 751 O O . VAL A 1 99 ? 34.741 -26.557 -11.543 1.00 50.81 99 VAL A O 1
ATOM 754 N N . PRO A 1 100 ? 36.654 -27.334 -10.657 1.00 52.25 100 PRO A N 1
ATOM 755 C CA . PRO A 1 100 ? 36.516 -26.482 -9.479 1.00 52.25 100 PRO A CA 1
ATOM 756 C C . PRO A 1 100 ? 36.695 -24.995 -9.809 1.00 52.25 100 PRO A C 1
ATOM 758 O O . PRO A 1 100 ? 36.038 -24.176 -9.184 1.00 52.25 100 PRO A O 1
ATOM 761 N N . VAL A 1 101 ? 37.503 -24.630 -10.816 1.00 53.31 101 VAL A N 1
ATOM 762 C CA . VAL A 1 101 ? 37.732 -23.221 -11.194 1.00 53.31 101 VAL A CA 1
ATOM 763 C C . VAL A 1 101 ? 36.532 -22.628 -11.934 1.00 53.31 101 VAL A C 1
ATOM 765 O O . VAL A 1 101 ? 36.145 -21.505 -11.637 1.00 53.31 101 VAL A O 1
ATOM 768 N N . VAL A 1 102 ? 35.881 -23.370 -12.834 1.00 52.34 102 VAL A N 1
ATOM 769 C CA . VAL A 1 102 ? 34.660 -22.885 -13.508 1.00 52.34 102 VAL A CA 1
ATOM 770 C C . VAL A 1 102 ? 33.490 -22.752 -12.524 1.00 52.34 102 VAL A C 1
ATOM 772 O O . VAL A 1 102 ? 32.750 -21.775 -12.602 1.00 52.34 102 VAL A O 1
ATOM 775 N N . LEU A 1 103 ? 33.361 -23.650 -11.538 1.00 51.66 103 LEU A N 1
ATOM 776 C CA . LEU A 1 103 ? 32.381 -23.491 -10.452 1.00 51.66 103 LEU A CA 1
ATOM 777 C C . LEU A 1 103 ? 32.712 -22.309 -9.524 1.00 51.66 103 LEU A C 1
ATOM 779 O O . LEU A 1 103 ? 31.798 -21.605 -9.102 1.00 51.66 103 LEU A O 1
ATOM 783 N N . LEU A 1 104 ? 33.995 -22.033 -9.260 1.00 50.59 104 LEU A N 1
ATOM 784 C CA . LEU A 1 104 ? 34.418 -20.855 -8.490 1.00 50.59 104 LEU A CA 1
ATOM 785 C C . LEU A 1 104 ? 34.191 -19.545 -9.257 1.00 50.59 104 LEU A C 1
ATOM 787 O O . LEU A 1 104 ? 33.766 -18.565 -8.661 1.00 50.59 104 LEU A O 1
ATOM 791 N N . VAL A 1 105 ? 34.396 -19.520 -10.576 1.00 49.62 105 VAL A N 1
ATOM 792 C CA . VAL A 1 105 ? 34.122 -18.333 -11.404 1.00 49.62 105 VAL A CA 1
ATOM 793 C C . VAL A 1 105 ? 32.615 -18.088 -11.544 1.00 49.62 105 VAL A C 1
ATOM 795 O O . VAL A 1 105 ? 32.192 -16.939 -11.477 1.00 49.62 105 VAL A O 1
ATOM 798 N N . ILE A 1 106 ? 31.779 -19.129 -11.632 1.00 48.28 106 ILE A N 1
ATOM 799 C CA . ILE A 1 106 ? 30.312 -18.971 -11.593 1.00 48.28 106 ILE A CA 1
ATOM 800 C C . ILE A 1 106 ? 29.843 -18.483 -10.209 1.00 48.28 106 ILE A C 1
ATOM 802 O O . ILE A 1 106 ? 28.939 -17.653 -10.134 1.00 48.28 106 ILE A O 1
ATOM 806 N N . ALA A 1 107 ? 30.490 -18.910 -9.120 1.00 48.31 107 ALA A N 1
ATOM 807 C CA . ALA A 1 107 ? 30.192 -18.417 -7.772 1.00 48.31 107 ALA A CA 1
ATOM 808 C C . ALA A 1 107 ? 30.673 -16.972 -7.520 1.00 48.31 107 ALA A C 1
ATOM 810 O O . ALA A 1 107 ? 30.057 -16.262 -6.731 1.00 48.31 107 ALA A O 1
ATOM 811 N N . VAL A 1 108 ? 31.740 -16.518 -8.190 1.00 47.34 108 VAL A N 1
ATOM 812 C CA . VAL A 1 108 ? 32.307 -15.164 -8.012 1.00 47.34 108 VAL A CA 1
ATOM 813 C C . VAL A 1 108 ? 31.714 -14.141 -8.995 1.00 47.34 108 VAL A C 1
ATOM 815 O O . VAL A 1 108 ? 31.598 -12.970 -8.652 1.00 47.34 108 VAL A O 1
ATOM 818 N N . VAL A 1 109 ? 31.273 -14.558 -10.188 1.00 42.59 109 VAL A N 1
ATOM 819 C CA . VAL A 1 109 ? 30.655 -13.667 -11.197 1.00 42.59 109 VAL A CA 1
ATOM 820 C C . VAL A 1 109 ? 29.116 -13.690 -11.139 1.00 42.59 109 VAL A C 1
ATOM 822 O O . VAL A 1 109 ? 28.466 -12.762 -11.612 1.00 42.59 109 VAL A O 1
ATOM 825 N N . GLY A 1 110 ? 28.506 -14.676 -10.472 1.00 37.53 110 GLY A N 1
ATOM 826 C CA . GLY A 1 110 ? 27.058 -14.731 -10.224 1.00 37.53 110 GLY A CA 1
ATOM 827 C C . GLY A 1 110 ? 26.525 -13.711 -9.206 1.00 37.53 110 GLY A C 1
ATOM 828 O O . GLY A 1 110 ? 25.340 -13.742 -8.890 1.00 37.53 110 GLY A O 1
ATOM 829 N N . GLY A 1 111 ? 27.375 -12.821 -8.683 1.00 38.66 111 GLY A N 1
ATOM 830 C CA . GLY A 1 111 ? 27.027 -11.884 -7.612 1.00 38.66 111 GLY A CA 1
ATOM 831 C C . GLY A 1 111 ? 26.281 -10.612 -8.030 1.00 38.66 111 GLY A C 1
ATOM 832 O O . GLY A 1 111 ? 25.820 -9.909 -7.146 1.00 38.66 111 GLY A O 1
ATOM 833 N N . ASN A 1 112 ? 26.144 -10.301 -9.325 1.00 39.66 112 ASN A N 1
ATOM 834 C CA . ASN A 1 112 ? 25.552 -9.024 -9.773 1.00 39.66 112 ASN A CA 1
ATOM 835 C C . ASN A 1 112 ? 24.562 -9.146 -10.938 1.00 39.66 112 ASN A C 1
ATOM 837 O O . ASN A 1 112 ? 24.213 -8.153 -11.574 1.00 39.66 112 ASN A O 1
ATOM 841 N N . ALA A 1 113 ? 24.055 -10.347 -11.212 1.00 37.22 113 ALA A N 1
ATOM 842 C CA . ALA A 1 113 ? 22.801 -10.427 -11.937 1.00 37.22 113 ALA A CA 1
ATOM 843 C C . ALA A 1 113 ? 21.698 -10.087 -10.930 1.00 37.22 113 ALA A C 1
ATOM 845 O O . ALA A 1 113 ? 21.240 -10.977 -10.211 1.00 37.22 113 ALA A O 1
ATOM 846 N N . TYR A 1 114 ? 21.278 -8.815 -10.890 1.00 44.50 114 TYR A N 1
ATOM 847 C CA . TYR A 1 114 ? 19.917 -8.421 -10.510 1.00 44.50 114 TYR A CA 1
ATOM 848 C C . TYR A 1 114 ? 18.963 -9.196 -11.430 1.00 44.50 114 TYR A C 1
ATOM 850 O O . TYR A 1 114 ? 18.435 -8.689 -12.416 1.00 44.50 114 TYR A O 1
ATOM 858 N N . SER A 1 115 ? 18.825 -10.495 -11.171 1.00 43.31 115 SER A N 1
ATOM 859 C CA . SER A 1 115 ? 17.760 -11.303 -11.717 1.00 43.31 115 SER A CA 1
ATOM 860 C C . SER A 1 115 ? 16.530 -10.665 -11.123 1.00 43.31 115 SER A C 1
ATOM 862 O O . SER A 1 115 ? 16.310 -10.770 -9.920 1.00 43.31 115 SER A O 1
ATOM 864 N N . SER A 1 116 ? 15.812 -9.944 -11.970 1.00 50.69 116 SER A N 1
ATOM 865 C CA . SER A 1 116 ? 14.575 -9.203 -11.760 1.00 50.69 116 SER A CA 1
ATOM 866 C C . SER A 1 116 ? 13.431 -10.122 -11.315 1.00 50.69 116 SER A C 1
ATOM 868 O O . SER A 1 116 ? 12.342 -10.147 -11.882 1.00 50.69 116 SER A O 1
ATOM 870 N N . ARG A 1 117 ? 13.680 -10.931 -10.285 1.00 62.78 117 ARG A N 1
ATOM 871 C CA . ARG A 1 117 ? 12.659 -11.641 -9.540 1.00 62.78 117 ARG A CA 1
ATOM 872 C C . ARG A 1 117 ? 11.981 -10.589 -8.689 1.00 62.78 117 ARG A C 1
ATOM 874 O O . ARG A 1 117 ? 12.440 -10.273 -7.602 1.00 62.78 117 ARG A O 1
ATOM 881 N N . THR A 1 118 ? 10.91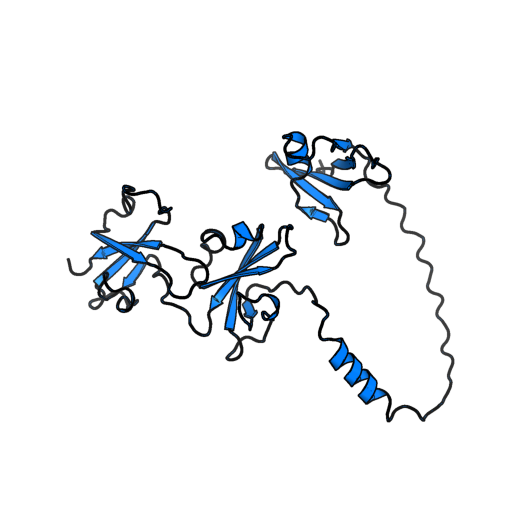2 -10.031 -9.237 1.00 81.38 118 THR A N 1
ATOM 882 C CA . THR A 1 118 ? 9.985 -9.207 -8.470 1.00 81.38 118 THR A CA 1
ATOM 883 C C . THR A 1 118 ? 9.493 -10.035 -7.287 1.00 81.38 118 THR A C 1
ATOM 885 O O . THR A 1 118 ? 8.991 -11.147 -7.503 1.00 81.38 118 THR A O 1
ATOM 888 N N . SER A 1 119 ? 9.617 -9.519 -6.072 1.00 91.75 119 SER A N 1
ATOM 889 C CA . SER A 1 119 ? 9.224 -10.250 -4.863 1.00 91.75 119 SER A CA 1
ATOM 890 C C . SER A 1 119 ? 7.717 -10.523 -4.874 1.00 91.75 119 SER A C 1
ATOM 892 O O . SER A 1 119 ? 6.938 -9.667 -5.286 1.00 91.75 119 SER A O 1
ATOM 894 N N . SER A 1 120 ? 7.263 -11.705 -4.477 1.00 95.06 120 SER A N 1
ATOM 895 C CA . SER A 1 120 ? 5.843 -12.086 -4.426 1.00 95.06 120 SER A CA 1
ATOM 896 C C . SER A 1 120 ? 5.262 -11.936 -3.021 1.00 95.06 120 SER A C 1
ATOM 898 O O . SER A 1 120 ? 5.995 -11.902 -2.039 1.00 95.06 120 SER A O 1
ATOM 900 N N . VAL A 1 121 ? 3.931 -11.853 -2.905 1.00 96.31 121 VAL A N 1
ATOM 901 C CA . VAL A 1 121 ? 3.271 -11.902 -1.588 1.00 96.31 121 VAL A CA 1
ATOM 902 C C . VAL A 1 121 ? 3.612 -13.233 -0.917 1.00 96.31 121 VAL A C 1
ATOM 904 O O . VAL A 1 121 ? 3.450 -14.291 -1.523 1.00 96.31 121 VAL A O 1
ATOM 907 N N . GLY A 1 122 ? 4.078 -13.169 0.327 1.00 96.62 122 GLY A N 1
ATOM 908 C CA . GLY A 1 122 ? 4.581 -14.304 1.094 1.00 96.62 122 GLY A CA 1
ATOM 909 C C . GLY A 1 122 ? 6.102 -14.454 1.078 1.00 96.62 122 GLY A C 1
ATOM 910 O O . GLY A 1 122 ? 6.619 -15.153 1.948 1.00 96.62 122 GLY A O 1
ATOM 911 N N . ASP A 1 123 ? 6.815 -13.785 0.165 1.00 97.25 123 ASP A N 1
ATOM 912 C CA . ASP A 1 123 ? 8.278 -13.801 0.160 1.00 97.25 123 ASP A CA 1
ATOM 913 C C . ASP A 1 123 ? 8.829 -13.052 1.374 1.00 97.25 123 ASP A C 1
ATOM 915 O O . ASP A 1 123 ? 8.234 -12.087 1.862 1.00 97.25 123 ASP A O 1
ATOM 919 N N . CYS A 1 124 ? 9.989 -13.490 1.853 1.00 97.12 124 CYS A N 1
ATOM 920 C CA . CYS A 1 124 ? 10.692 -12.830 2.938 1.00 97.12 124 CYS A CA 1
ATOM 921 C C . CYS A 1 124 ? 11.937 -12.123 2.426 1.00 97.12 124 CYS A C 1
ATOM 923 O O . CYS A 1 124 ? 12.654 -12.630 1.563 1.00 97.12 124 CYS A O 1
ATOM 925 N N . LEU A 1 125 ? 12.194 -10.948 2.985 1.00 96.31 125 LEU A N 1
ATOM 926 C CA . LEU A 1 125 ? 13.297 -10.083 2.609 1.00 96.31 125 LEU A CA 1
ATOM 927 C C . LEU A 1 125 ? 14.223 -9.889 3.807 1.00 96.31 125 LEU A C 1
ATOM 929 O O . LEU A 1 125 ? 13.799 -9.923 4.963 1.00 96.31 125 LEU A O 1
ATOM 933 N N . ARG A 1 126 ? 15.503 -9.687 3.525 1.00 96.25 126 ARG A N 1
ATOM 934 C CA . ARG A 1 126 ? 16.521 -9.282 4.497 1.00 96.25 126 ARG A CA 1
ATOM 935 C C . ARG A 1 126 ? 17.217 -8.039 3.965 1.00 96.25 126 ARG A C 1
ATOM 937 O O . ARG A 1 126 ? 17.457 -7.983 2.763 1.00 96.25 126 ARG A O 1
ATOM 944 N N . GLY A 1 127 ? 17.581 -7.111 4.839 1.00 93.38 127 GLY A N 1
ATOM 945 C CA . GLY A 1 127 ? 18.253 -5.867 4.479 1.00 93.38 127 GLY A CA 1
ATOM 946 C C . GLY A 1 127 ? 17.628 -4.657 5.156 1.00 93.38 127 GLY A C 1
ATOM 947 O O . GLY A 1 127 ? 16.822 -4.785 6.073 1.00 93.38 127 GLY A O 1
ATOM 948 N N . SER A 1 128 ? 18.016 -3.476 4.685 1.00 90.31 128 SER A N 1
ATOM 949 C CA . SER A 1 128 ? 17.487 -2.195 5.148 1.00 90.31 128 SER A CA 1
ATOM 950 C C . SER A 1 128 ? 16.646 -1.582 4.040 1.00 90.31 128 SER A C 1
ATOM 952 O O . SER A 1 128 ? 17.162 -1.356 2.954 1.00 90.31 128 SER A O 1
ATOM 954 N N . ILE A 1 129 ? 15.382 -1.265 4.305 1.00 87.94 129 ILE A N 1
ATOM 955 C CA . ILE A 1 129 ? 14.504 -0.603 3.321 1.00 87.94 129 ILE A CA 1
ATOM 956 C C . ILE A 1 129 ? 15.031 0.773 2.878 1.00 87.94 129 ILE A C 1
ATOM 958 O O . ILE A 1 129 ? 14.824 1.155 1.733 1.00 87.94 129 ILE A O 1
ATOM 962 N N . ASP A 1 130 ? 15.794 1.459 3.738 1.00 85.06 130 ASP A N 1
ATOM 963 C CA . ASP A 1 130 ? 16.476 2.726 3.419 1.00 85.06 130 ASP A CA 1
ATOM 964 C C . ASP A 1 130 ? 17.695 2.565 2.491 1.00 85.06 130 ASP A C 1
ATOM 966 O O . ASP A 1 130 ? 18.250 3.553 2.011 1.00 85.06 130 ASP A O 1
ATOM 970 N N . LYS A 1 131 ? 18.151 1.325 2.270 1.00 87.12 131 LYS A N 1
ATOM 971 C CA . LYS A 1 131 ? 19.278 0.975 1.395 1.00 87.12 131 LYS A CA 1
ATOM 972 C C . LYS A 1 131 ? 18.827 -0.120 0.435 1.00 87.12 131 LYS A C 1
ATOM 974 O O . LYS A 1 131 ? 19.050 -1.301 0.712 1.00 87.12 131 LYS A O 1
ATOM 979 N N . PRO A 1 132 ? 18.149 0.238 -0.666 1.00 85.75 132 PRO A N 1
ATOM 980 C CA . PRO A 1 132 ? 17.555 -0.735 -1.577 1.00 85.75 132 PRO A CA 1
ATOM 981 C C . PRO A 1 132 ? 18.525 -1.811 -2.073 1.00 85.75 132 PRO A C 1
ATOM 983 O O . PRO A 1 132 ? 18.119 -2.951 -2.281 1.00 85.75 132 PRO A O 1
ATOM 986 N N . GLU A 1 133 ? 19.811 -1.485 -2.193 1.00 85.50 133 GLU A N 1
ATOM 987 C CA . GLU A 1 133 ? 20.882 -2.410 -2.564 1.00 85.50 133 GLU A CA 1
ATOM 988 C C . GLU A 1 133 ? 21.150 -3.527 -1.537 1.00 85.50 133 GLU A C 1
ATOM 990 O O . GLU A 1 133 ? 21.697 -4.572 -1.896 1.00 85.50 133 GLU A O 1
ATOM 995 N N . ASP A 1 134 ? 20.755 -3.334 -0.275 1.00 91.00 134 ASP A N 1
ATOM 996 C CA . ASP A 1 134 ? 20.897 -4.323 0.796 1.00 91.00 134 ASP A CA 1
ATOM 997 C C . ASP A 1 134 ? 19.693 -5.277 0.872 1.00 91.00 134 ASP A C 1
ATOM 999 O O . ASP A 1 134 ? 19.790 -6.337 1.507 1.00 91.00 134 ASP A O 1
ATOM 1003 N N . VAL A 1 135 ? 18.563 -4.916 0.249 1.00 92.44 135 VAL A N 1
ATOM 1004 C CA . VAL A 1 135 ? 17.316 -5.687 0.292 1.00 92.44 135 VAL A CA 1
ATOM 1005 C C . VAL A 1 135 ? 17.398 -6.868 -0.666 1.00 92.44 135 VAL A C 1
ATOM 1007 O O . VAL A 1 135 ? 17.550 -6.722 -1.877 1.00 92.44 135 VAL A O 1
ATOM 1010 N N . ARG A 1 136 ? 17.264 -8.079 -0.123 1.00 93.94 136 ARG A N 1
ATOM 1011 C CA . ARG A 1 136 ? 17.332 -9.320 -0.903 1.00 93.94 136 ARG A CA 1
ATOM 1012 C C . ARG A 1 136 ? 16.337 -10.371 -0.423 1.00 93.94 136 ARG A C 1
ATOM 1014 O O . ARG A 1 136 ? 16.095 -10.467 0.784 1.00 93.94 136 ARG A O 1
ATOM 1021 N N . PRO A 1 137 ? 15.817 -11.211 -1.334 1.00 94.81 137 PRO A N 1
ATOM 1022 C CA . PRO A 1 137 ? 14.958 -12.320 -0.960 1.00 94.81 137 PRO A CA 1
ATOM 1023 C C . PRO A 1 137 ? 15.738 -13.368 -0.162 1.00 94.81 137 PRO A C 1
ATOM 1025 O O . PRO A 1 137 ? 16.878 -13.715 -0.483 1.00 94.81 137 PRO A O 1
ATOM 1028 N N . VAL A 1 138 ? 15.105 -13.893 0.882 1.00 95.56 138 VAL A N 1
ATOM 1029 C CA . VAL A 1 138 ? 15.622 -14.960 1.742 1.00 95.56 138 VAL A CA 1
ATOM 1030 C C . VAL A 1 138 ? 14.511 -15.953 2.063 1.00 95.56 138 VAL A C 1
ATOM 1032 O O . VAL A 1 138 ? 13.323 -15.659 1.942 1.00 95.56 138 VAL A O 1
ATOM 1035 N N . THR A 1 139 ? 14.884 -17.144 2.523 1.00 95.44 139 THR A N 1
ATOM 1036 C CA . THR A 1 139 ? 13.911 -18.070 3.106 1.00 95.44 139 THR A CA 1
ATOM 1037 C C . THR A 1 139 ? 13.309 -17.453 4.368 1.00 95.44 139 THR A C 1
ATOM 1039 O O . THR A 1 139 ? 14.043 -16.981 5.239 1.00 95.44 139 THR A O 1
ATOM 1042 N N . CYS A 1 140 ? 11.982 -17.491 4.485 1.00 95.19 140 CYS A N 1
ATOM 1043 C CA . CYS A 1 140 ? 11.284 -17.048 5.687 1.00 95.19 140 CYS A CA 1
ATOM 1044 C C . CYS A 1 140 ? 11.763 -17.806 6.933 1.00 95.19 140 CYS A C 1
ATOM 1046 O O . CYS A 1 140 ? 11.867 -19.033 6.927 1.00 95.19 140 CYS A O 1
ATOM 1048 N N . GLY A 1 141 ? 12.051 -17.069 8.004 1.00 93.75 141 GLY A N 1
ATOM 1049 C CA . GLY A 1 141 ? 12.576 -17.602 9.258 1.00 93.75 141 GLY A CA 1
ATOM 1050 C C . GLY A 1 141 ? 13.322 -16.529 10.045 1.00 93.75 141 GLY A C 1
ATOM 1051 O O . GLY A 1 141 ? 13.169 -15.341 9.785 1.00 93.75 141 GLY A O 1
ATOM 1052 N N . SER A 1 142 ? 14.188 -16.941 10.970 1.00 92.69 142 SER A N 1
ATOM 1053 C CA . SER A 1 142 ? 14.945 -16.024 11.841 1.00 92.69 142 SER A CA 1
ATOM 1054 C C . SER A 1 142 ? 15.943 -15.117 11.111 1.00 92.69 142 SER A C 1
ATOM 1056 O O . SER A 1 142 ? 16.438 -14.151 11.684 1.00 92.69 142 SER A O 1
ATOM 1058 N N . ALA A 1 143 ? 16.280 -15.439 9.861 1.00 92.94 143 ALA A N 1
ATOM 1059 C CA . ALA A 1 143 ? 17.192 -14.648 9.044 1.00 92.94 143 ALA A CA 1
ATOM 1060 C C . ALA A 1 143 ? 16.499 -13.528 8.254 1.00 92.94 143 ALA A C 1
ATOM 1062 O O . ALA A 1 143 ? 17.219 -12.704 7.682 1.00 92.94 143 ALA A O 1
ATOM 1063 N N . ALA A 1 144 ? 15.164 -13.546 8.188 1.00 96.56 144 ALA A N 1
ATOM 1064 C CA . ALA A 1 144 ? 14.354 -12.562 7.491 1.00 96.56 144 ALA A CA 1
ATOM 1065 C C . ALA A 1 144 ? 14.080 -11.349 8.381 1.00 96.56 144 ALA A C 1
ATOM 1067 O O . ALA A 1 144 ? 13.854 -11.485 9.582 1.00 96.56 144 ALA A O 1
ATOM 1068 N N . ASP A 1 145 ? 14.091 -10.179 7.758 1.00 95.75 145 ASP A N 1
ATOM 1069 C CA . ASP A 1 145 ? 13.796 -8.905 8.410 1.00 95.75 145 ASP A CA 1
ATOM 1070 C C . ASP A 1 145 ? 12.356 -8.490 8.109 1.00 95.75 145 ASP A C 1
ATOM 1072 O O . ASP A 1 145 ? 11.661 -7.989 8.986 1.00 95.75 145 ASP A O 1
ATOM 1076 N N . TYR A 1 146 ? 11.880 -8.802 6.901 1.00 96.06 146 TYR A N 1
ATOM 1077 C CA . TYR A 1 146 ? 10.547 -8.450 6.437 1.00 96.06 146 TYR A CA 1
ATOM 1078 C C . TYR A 1 146 ? 9.845 -9.610 5.733 1.00 96.06 146 TYR A C 1
ATOM 1080 O O . TYR A 1 146 ? 10.491 -10.513 5.193 1.00 96.06 146 TYR A O 1
ATOM 1088 N N . LYS A 1 147 ? 8.515 -9.543 5.667 1.00 97.12 147 LYS A N 1
ATOM 1089 C CA . LYS A 1 147 ? 7.663 -10.389 4.824 1.00 97.12 147 LYS A CA 1
ATOM 1090 C C . LYS A 1 147 ? 6.784 -9.528 3.927 1.00 97.12 147 LYS A C 1
ATOM 1092 O O . LYS A 1 147 ? 6.150 -8.591 4.396 1.00 97.12 147 LYS A O 1
ATOM 1097 N N . VAL A 1 148 ? 6.686 -9.868 2.647 1.00 96.94 148 VAL A N 1
ATOM 1098 C CA . VAL A 1 148 ? 5.778 -9.196 1.712 1.00 96.94 148 VAL A CA 1
ATOM 1099 C C . VAL A 1 148 ? 4.346 -9.635 2.013 1.00 96.94 148 VAL A C 1
ATOM 1101 O O . VAL A 1 148 ? 3.983 -10.791 1.791 1.00 96.94 148 VAL A O 1
ATOM 1104 N N . VAL A 1 149 ? 3.514 -8.720 2.500 1.00 96.44 149 VAL A N 1
ATOM 1105 C CA . VAL A 1 149 ? 2.094 -8.973 2.804 1.00 96.44 149 VAL A CA 1
ATOM 1106 C C . VAL A 1 149 ? 1.154 -8.426 1.735 1.00 96.44 149 VAL A C 1
ATOM 1108 O O . VAL A 1 149 ? 0.011 -8.866 1.641 1.00 96.44 149 VAL A O 1
ATOM 1111 N N . GLY A 1 150 ? 1.649 -7.527 0.884 1.00 95.94 150 GLY A N 1
ATOM 1112 C CA . GLY A 1 150 ? 0.873 -6.903 -0.179 1.00 95.94 150 GLY A CA 1
ATOM 1113 C C . GLY A 1 150 ? 1.736 -6.331 -1.292 1.00 95.94 150 GLY A C 1
ATOM 1114 O O . GLY A 1 150 ? 2.946 -6.164 -1.136 1.00 95.94 150 GLY A O 1
ATOM 1115 N N . LYS A 1 151 ? 1.106 -6.050 -2.436 1.00 95.88 151 LYS A N 1
ATOM 1116 C CA . LYS A 1 151 ? 1.759 -5.440 -3.597 1.00 95.88 151 LYS A CA 1
ATOM 1117 C C . LYS A 1 151 ? 0.819 -4.487 -4.321 1.00 95.88 151 LYS A C 1
ATOM 1119 O O . LYS A 1 151 ? -0.309 -4.869 -4.632 1.00 95.88 151 LYS A O 1
ATOM 1124 N N . THR A 1 152 ? 1.347 -3.337 -4.720 1.00 93.19 152 THR A N 1
ATOM 1125 C CA . THR A 1 152 ? 0.651 -2.356 -5.559 1.00 93.19 152 THR A CA 1
ATOM 1126 C C . THR A 1 152 ? 1.537 -2.016 -6.755 1.00 93.19 152 THR A C 1
ATOM 1128 O O . THR A 1 152 ? 2.637 -1.500 -6.591 1.00 93.19 152 THR A O 1
ATOM 1131 N N . ARG A 1 153 ? 1.096 -2.357 -7.972 1.00 92.75 153 ARG A N 1
ATOM 1132 C CA . ARG A 1 153 ? 1.861 -2.148 -9.217 1.00 92.75 153 ARG A CA 1
ATOM 1133 C C . ARG A 1 153 ? 1.534 -0.804 -9.866 1.00 92.75 153 ARG A C 1
ATOM 1135 O O . ARG A 1 153 ? 0.456 -0.264 -9.643 1.00 92.75 153 ARG A O 1
ATOM 1142 N N . GLY A 1 154 ? 2.423 -0.335 -10.740 1.00 88.12 154 GLY A N 1
ATOM 1143 C CA . GLY A 1 154 ? 2.190 0.848 -11.571 1.00 88.12 154 GLY A CA 1
ATOM 1144 C C . GLY A 1 154 ? 2.211 2.152 -10.776 1.00 88.12 154 GLY A C 1
ATOM 1145 O O . GLY A 1 154 ? 1.589 3.129 -11.184 1.00 88.12 154 GLY A O 1
ATOM 1146 N N . VAL A 1 155 ? 2.894 2.157 -9.632 1.00 90.00 155 VAL A N 1
ATOM 1147 C CA . VAL A 1 155 ? 3.042 3.336 -8.776 1.00 90.00 155 VAL A CA 1
ATOM 1148 C C . VAL A 1 155 ? 4.431 3.923 -8.967 1.00 90.00 155 VAL A C 1
ATOM 1150 O O . VAL A 1 155 ? 5.419 3.186 -9.007 1.00 90.00 155 VAL A O 1
ATOM 1153 N N . ASP A 1 156 ? 4.516 5.240 -9.111 1.00 90.50 156 ASP A N 1
ATOM 1154 C CA . ASP A 1 156 ? 5.796 5.936 -9.006 1.00 90.50 156 ASP A CA 1
ATOM 1155 C C . ASP A 1 156 ? 6.335 5.869 -7.565 1.00 90.50 156 ASP A C 1
ATOM 1157 O O . ASP A 1 156 ? 5.614 5.524 -6.625 1.00 90.50 156 ASP A O 1
ATOM 1161 N N . GLU A 1 157 ? 7.622 6.164 -7.406 1.00 85.19 157 GLU A N 1
ATOM 1162 C CA . GLU A 1 157 ? 8.334 6.082 -6.127 1.00 85.19 157 GLU A CA 1
ATOM 1163 C C . GLU A 1 157 ? 7.721 6.994 -5.048 1.00 85.19 157 GLU A C 1
ATOM 1165 O O . GLU A 1 157 ? 7.569 6.580 -3.900 1.00 85.19 157 GLU A O 1
ATOM 1170 N N . ALA A 1 158 ? 7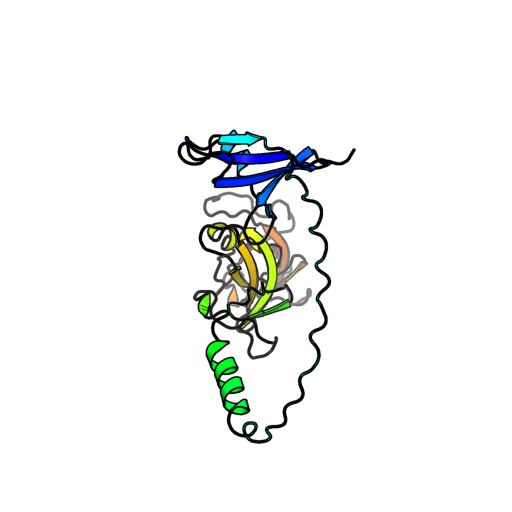.288 8.204 -5.419 1.00 84.38 158 ALA A N 1
ATOM 1171 C CA . ALA A 1 158 ? 6.693 9.160 -4.485 1.00 84.38 158 ALA A CA 1
ATOM 1172 C C . ALA A 1 158 ? 5.324 8.690 -3.972 1.00 84.38 158 ALA A C 1
ATOM 1174 O O . ALA A 1 158 ? 4.997 8.847 -2.798 1.00 84.38 158 ALA A O 1
ATOM 1175 N N . ARG A 1 159 ? 4.513 8.083 -4.841 1.00 83.56 159 ARG A N 1
ATOM 1176 C CA . ARG A 1 159 ? 3.227 7.493 -4.465 1.00 83.56 159 ARG A CA 1
ATOM 1177 C C . ARG A 1 159 ? 3.408 6.204 -3.678 1.00 83.56 159 ARG A C 1
ATOM 1179 O O . ARG A 1 159 ? 2.600 5.913 -2.800 1.00 83.56 159 ARG A O 1
ATOM 1186 N N . ALA A 1 160 ? 4.441 5.425 -3.976 1.00 85.50 160 ALA A N 1
ATOM 1187 C CA . ALA A 1 160 ? 4.714 4.184 -3.267 1.00 85.50 160 ALA A CA 1
ATOM 1188 C C . ALA A 1 160 ? 4.916 4.411 -1.767 1.00 85.50 160 ALA A C 1
ATOM 1190 O O . ALA A 1 160 ? 4.386 3.647 -0.968 1.00 85.50 160 ALA A O 1
ATOM 1191 N N . THR A 1 161 ? 5.609 5.486 -1.391 1.00 78.44 161 THR A N 1
ATOM 1192 C CA . THR A 1 161 ? 5.860 5.846 0.011 1.00 78.44 161 THR A CA 1
ATOM 1193 C C . THR A 1 161 ? 4.706 6.604 0.674 1.00 78.44 161 THR A C 1
ATOM 1195 O O . THR A 1 161 ? 4.780 6.918 1.861 1.00 78.44 161 THR A O 1
ATOM 1198 N N . ALA A 1 162 ? 3.610 6.870 -0.045 1.00 79.06 162 ALA A N 1
ATOM 1199 C CA . ALA A 1 162 ? 2.401 7.420 0.557 1.00 79.06 162 ALA A CA 1
ATOM 1200 C C . ALA A 1 162 ? 1.724 6.383 1.472 1.00 79.06 162 ALA A C 1
ATOM 1202 O O . ALA A 1 162 ? 1.595 5.210 1.109 1.00 79.06 162 ALA A O 1
ATOM 1203 N N . SER A 1 163 ? 1.224 6.834 2.628 1.00 67.94 163 SER A N 1
ATOM 1204 C CA . SER A 1 163 ? 0.538 6.000 3.632 1.00 67.94 163 SER A CA 1
ATOM 1205 C C . SER A 1 163 ? -0.605 5.165 3.056 1.00 67.94 163 SER A C 1
ATOM 1207 O O . SER A 1 163 ? -0.786 4.017 3.458 1.00 67.94 163 SER A O 1
ATOM 1209 N N . THR A 1 164 ? -1.300 5.691 2.047 1.00 80.19 164 THR A N 1
ATOM 1210 C CA . THR A 1 164 ? -2.482 5.067 1.441 1.00 80.19 164 THR A CA 1
ATOM 1211 C C . THR A 1 164 ? -2.187 3.835 0.589 1.00 80.19 164 THR A C 1
ATOM 1213 O O . THR A 1 164 ? -3.053 2.978 0.413 1.00 80.19 164 THR A O 1
ATOM 1216 N N . THR A 1 165 ? -0.963 3.681 0.075 1.00 87.06 165 THR A N 1
ATOM 1217 C CA . THR A 1 165 ? -0.632 2.621 -0.895 1.00 87.06 165 THR A CA 1
ATOM 1218 C C . THR A 1 165 ? -0.760 1.207 -0.318 1.00 87.06 165 THR A C 1
ATOM 1220 O O . THR A 1 165 ? -1.016 0.260 -1.068 1.00 87.06 165 THR A O 1
ATOM 1223 N N . CYS A 1 166 ? -0.621 1.060 1.003 1.00 89.81 166 CYS A N 1
ATOM 1224 C CA . CYS A 1 166 ? -0.629 -0.230 1.692 1.00 89.81 166 CYS A CA 1
ATOM 1225 C C . CYS A 1 166 ? -1.707 -0.366 2.780 1.00 89.81 166 CYS A C 1
ATOM 1227 O O . CYS A 1 166 ? -1.675 -1.324 3.553 1.00 89.81 166 CYS A O 1
ATOM 1229 N N . GLU A 1 167 ? -2.690 0.537 2.830 1.00 83.81 167 GLU A N 1
ATOM 1230 C CA . GLU A 1 167 ? -3.752 0.537 3.852 1.00 83.81 167 GLU A CA 1
ATOM 1231 C C . GLU A 1 167 ? -4.589 -0.745 3.873 1.00 83.81 167 GLU A C 1
ATOM 1233 O O . GLU A 1 167 ? -4.992 -1.209 4.940 1.00 83.81 167 GLU A O 1
ATOM 1238 N N . ALA A 1 168 ? -4.796 -1.367 2.708 1.00 86.94 168 ALA A N 1
ATOM 1239 C CA . ALA A 1 168 ? -5.520 -2.633 2.595 1.00 86.94 168 ALA A CA 1
ATOM 1240 C C . ALA A 1 168 ? -4.826 -3.798 3.333 1.00 86.94 168 ALA A C 1
ATOM 1242 O O . ALA A 1 168 ? -5.454 -4.820 3.615 1.00 86.94 168 ALA A O 1
ATOM 1243 N N . PHE A 1 169 ? -3.539 -3.656 3.660 1.00 88.81 169 PHE A N 1
ATOM 1244 C CA . PHE A 1 169 ? -2.716 -4.683 4.286 1.00 88.81 169 PHE A CA 1
ATOM 1245 C C . PHE A 1 169 ? -2.414 -4.282 5.734 1.00 88.81 169 PHE A C 1
ATOM 1247 O O . PHE A 1 169 ? -1.388 -3.668 6.034 1.00 88.81 169 PHE A O 1
ATOM 1254 N N . GLY A 1 170 ? -3.317 -4.642 6.651 1.00 83.50 170 GLY A N 1
ATOM 1255 C CA . GLY A 1 170 ? -3.293 -4.189 8.050 1.00 83.50 170 GLY A CA 1
ATOM 1256 C C . GLY A 1 170 ? -2.029 -4.532 8.854 1.00 83.50 170 GLY A C 1
ATOM 1257 O O . GLY A 1 170 ? -1.778 -3.887 9.870 1.00 83.50 170 GLY A O 1
ATOM 1258 N N . THR A 1 171 ? -1.224 -5.495 8.393 1.00 88.31 171 THR A N 1
ATOM 1259 C CA . THR A 1 171 ? 0.064 -5.892 8.990 1.00 88.31 171 THR A CA 1
ATOM 1260 C C . THR A 1 171 ? 1.279 -5.221 8.340 1.00 88.31 171 THR A C 1
ATOM 1262 O O . THR A 1 171 ? 2.414 -5.610 8.603 1.00 88.31 171 THR A O 1
ATOM 1265 N N . THR A 1 172 ? 1.082 -4.220 7.485 1.00 90.06 172 THR A N 1
ATOM 1266 C CA . THR A 1 172 ? 2.199 -3.483 6.880 1.00 90.06 172 THR A CA 1
ATOM 1267 C C . THR A 1 172 ? 2.858 -2.563 7.899 1.00 90.06 172 THR A C 1
ATOM 1269 O O . THR A 1 172 ? 2.186 -1.717 8.484 1.00 90.06 172 THR A O 1
ATOM 1272 N N . ASP A 1 173 ? 4.170 -2.683 8.056 1.00 87.25 173 ASP A N 1
ATOM 1273 C CA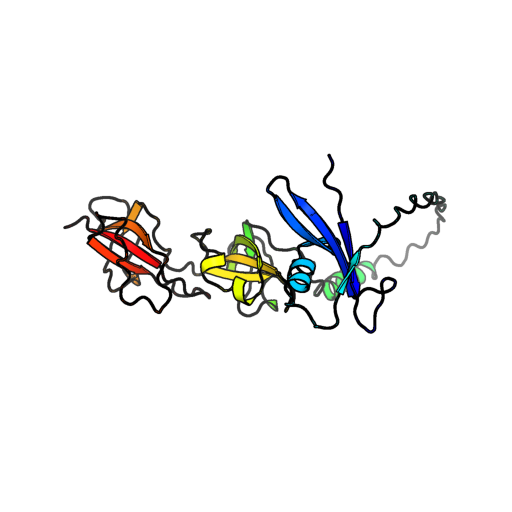 . ASP A 1 173 ? 5.022 -1.826 8.889 1.00 87.25 173 ASP A CA 1
ATOM 1274 C C . ASP A 1 173 ? 5.960 -0.953 8.047 1.00 87.25 173 ASP A C 1
ATOM 1276 O O . ASP A 1 173 ? 6.370 0.122 8.473 1.00 87.25 173 ASP A O 1
ATOM 1280 N N . ALA A 1 174 ? 6.280 -1.393 6.834 1.00 89.56 174 ALA A N 1
ATOM 1281 C CA . ALA A 1 174 ? 7.173 -0.698 5.923 1.00 89.56 174 ALA A CA 1
ATOM 1282 C C . ALA A 1 174 ? 6.682 -0.815 4.482 1.00 89.56 174 ALA A C 1
ATOM 1284 O O . ALA A 1 174 ? 5.939 -1.732 4.131 1.00 89.56 174 ALA A O 1
ATOM 1285 N N . VAL A 1 175 ? 7.137 0.096 3.627 1.00 91.06 175 VAL A N 1
ATOM 1286 C CA . VAL A 1 175 ? 6.952 -0.031 2.183 1.00 91.06 175 VAL A CA 1
ATOM 1287 C C . VAL A 1 175 ? 8.301 0.013 1.512 1.00 91.06 175 VAL A C 1
ATOM 1289 O O . VAL A 1 175 ? 9.148 0.840 1.839 1.00 91.06 175 VAL A O 1
ATOM 1292 N N . PHE A 1 176 ? 8.483 -0.897 0.569 1.00 92.31 176 PHE A N 1
ATOM 1293 C CA . PHE A 1 176 ? 9.660 -0.947 -0.272 1.00 92.31 176 PHE A CA 1
ATOM 1294 C C . PHE A 1 176 ? 9.235 -0.828 -1.725 1.00 92.31 176 PHE A C 1
ATOM 1296 O O . PHE A 1 176 ? 8.341 -1.546 -2.167 1.00 92.31 176 PHE A O 1
ATOM 1303 N N . TRP A 1 177 ? 9.847 0.080 -2.473 1.00 92.75 177 TRP A N 1
ATOM 1304 C CA . TRP A 1 177 ? 9.511 0.274 -3.874 1.00 92.75 177 TRP A CA 1
ATOM 1305 C C . TRP A 1 177 ? 10.515 -0.444 -4.780 1.00 92.75 177 TRP A C 1
ATOM 1307 O O . TRP A 1 177 ? 11.705 -0.145 -4.777 1.00 92.75 177 TRP A O 1
ATOM 1317 N N . GLU A 1 178 ? 10.020 -1.397 -5.568 1.00 91.00 178 GLU A N 1
ATOM 1318 C CA . GLU A 1 178 ? 10.774 -2.090 -6.611 1.00 91.00 178 GLU A CA 1
ATOM 1319 C C . GLU A 1 178 ? 10.508 -1.419 -7.968 1.00 91.00 178 GLU A C 1
ATOM 1321 O O . GLU A 1 178 ? 9.430 -1.581 -8.547 1.00 91.00 178 GLU A O 1
ATOM 1326 N N . GLY A 1 179 ? 11.484 -0.694 -8.514 1.00 88.12 179 GLY A N 1
ATOM 1327 C CA . GLY A 1 179 ? 11.363 -0.080 -9.837 1.00 88.12 179 GLY A CA 1
ATOM 1328 C C . GLY A 1 179 ? 12.633 0.623 -10.314 1.00 88.12 179 GLY A C 1
ATOM 1329 O O . GLY A 1 179 ? 13.627 0.715 -9.598 1.00 88.12 179 GLY A O 1
ATOM 1330 N N . LEU A 1 180 ? 12.602 1.103 -11.559 1.00 84.69 180 LEU A N 1
ATOM 1331 C CA . LEU A 1 180 ? 13.649 1.957 -12.121 1.00 84.69 180 LEU A CA 1
ATOM 1332 C C . LEU A 1 180 ? 13.284 3.418 -11.882 1.00 84.69 180 LEU A C 1
ATOM 1334 O O . LEU A 1 180 ? 12.175 3.822 -12.228 1.00 84.69 180 LEU A O 1
ATOM 1338 N N . SER A 1 181 ? 14.211 4.207 -11.334 1.00 82.50 181 SER A N 1
ATOM 1339 C CA . SER A 1 181 ? 13.977 5.631 -11.059 1.00 82.50 181 SER A CA 1
ATOM 1340 C C . SER A 1 181 ? 13.388 6.351 -12.281 1.00 82.50 181 SER A C 1
ATOM 1342 O O . SER A 1 181 ? 13.853 6.178 -13.410 1.00 82.50 181 SER A O 1
ATOM 1344 N N . GLY A 1 182 ? 12.318 7.119 -12.061 1.00 82.44 182 GLY A N 1
ATOM 1345 C CA . GLY A 1 182 ? 11.576 7.817 -13.117 1.00 82.44 182 GLY A CA 1
ATOM 1346 C C . GLY A 1 182 ? 10.586 6.958 -13.919 1.00 82.44 182 GLY A C 1
ATOM 1347 O O . GLY A 1 182 ? 9.897 7.496 -14.783 1.00 82.44 182 GLY A O 1
ATOM 1348 N N . SER A 1 183 ? 10.473 5.658 -13.638 1.00 83.31 183 SER A N 1
ATOM 1349 C CA . SER A 1 183 ? 9.471 4.755 -14.228 1.00 83.31 183 SER A CA 1
ATOM 1350 C C . SER A 1 183 ? 8.478 4.273 -13.166 1.00 83.31 183 SER A C 1
ATOM 1352 O O . SER A 1 183 ? 8.832 4.235 -11.989 1.00 83.31 183 SER A O 1
ATOM 1354 N N . PRO A 1 184 ? 7.243 3.879 -13.527 1.00 89.06 184 PRO A N 1
ATOM 1355 C CA . PRO A 1 184 ? 6.363 3.179 -12.599 1.00 89.06 184 PRO A CA 1
ATOM 1356 C C . PRO A 1 184 ? 7.007 1.875 -12.116 1.00 89.06 184 PRO A C 1
ATOM 1358 O O . PRO A 1 184 ? 7.596 1.130 -12.897 1.00 89.06 184 PRO A O 1
ATOM 1361 N N . GLY A 1 185 ? 6.864 1.591 -10.828 1.00 90.12 185 GLY A N 1
ATOM 1362 C CA . GLY A 1 185 ? 7.365 0.382 -10.187 1.00 90.12 185 GLY A CA 1
ATOM 1363 C C . GLY A 1 185 ? 6.268 -0.356 -9.430 1.00 90.12 185 GLY A C 1
ATOM 1364 O O . GLY A 1 185 ? 5.072 -0.246 -9.722 1.00 90.12 185 GLY A O 1
ATOM 1365 N N . THR A 1 186 ? 6.684 -1.145 -8.449 1.00 93.69 186 THR A N 1
ATOM 1366 C CA . THR A 1 186 ? 5.805 -1.892 -7.554 1.00 93.69 186 THR A CA 1
ATOM 1367 C C . THR A 1 186 ? 6.121 -1.527 -6.113 1.00 93.69 186 THR A C 1
ATOM 1369 O O . THR A 1 186 ? 7.224 -1.774 -5.644 1.00 93.69 186 THR A O 1
ATOM 1372 N N . ALA A 1 187 ? 5.142 -0.997 -5.386 1.00 93.81 187 ALA A N 1
ATOM 1373 C CA . ALA A 1 187 ? 5.226 -0.910 -3.936 1.00 93.81 187 ALA A CA 1
ATOM 1374 C C . ALA A 1 187 ? 4.983 -2.297 -3.331 1.00 93.81 187 ALA A C 1
ATOM 1376 O O . ALA A 1 187 ? 3.953 -2.927 -3.588 1.00 93.81 187 ALA A O 1
ATOM 1377 N N . LEU A 1 188 ? 5.931 -2.773 -2.537 1.00 95.25 188 LEU A N 1
ATOM 1378 C CA . LEU A 1 188 ? 5.788 -3.922 -1.661 1.00 95.25 188 LEU A CA 1
ATOM 1379 C C . LEU A 1 188 ? 5.371 -3.432 -0.281 1.00 95.25 188 LEU A C 1
ATOM 1381 O O . LEU A 1 188 ? 6.077 -2.642 0.341 1.00 95.25 188 LEU A O 1
ATOM 1385 N N . CYS A 1 189 ? 4.255 -3.947 0.209 1.00 94.38 189 CYS A N 1
ATOM 1386 C CA . CYS A 1 189 ? 3.802 -3.721 1.570 1.00 94.38 189 CYS A CA 1
ATOM 1387 C C . CYS A 1 189 ? 4.446 -4.790 2.454 1.00 94.38 189 CYS A C 1
ATOM 1389 O O . CYS A 1 189 ? 4.208 -5.985 2.248 1.00 94.38 189 CYS A O 1
ATOM 1391 N N . LEU A 1 190 ? 5.308 -4.369 3.375 1.00 94.00 190 LEU A N 1
ATOM 1392 C CA . LEU A 1 190 ? 6.176 -5.235 4.162 1.00 94.00 190 LEU A CA 1
ATOM 1393 C C . LEU A 1 190 ? 5.743 -5.279 5.627 1.00 94.00 190 LEU A C 1
ATOM 1395 O O . LEU A 1 190 ? 5.533 -4.243 6.247 1.00 94.00 190 LEU A O 1
ATOM 1399 N N . GLU A 1 191 ? 5.662 -6.480 6.183 1.00 93.38 191 GLU A N 1
ATOM 1400 C CA . GLU A 1 191 ? 5.551 -6.747 7.616 1.00 93.38 191 GLU A CA 1
ATOM 1401 C C . GLU A 1 191 ? 6.959 -6.875 8.213 1.00 93.38 191 GLU A C 1
ATOM 1403 O O . GLU A 1 191 ? 7.750 -7.672 7.706 1.00 93.38 191 GLU A O 1
ATOM 1408 N N . ASP A 1 192 ? 7.280 -6.115 9.262 1.00 92.44 192 ASP A N 1
ATOM 1409 C CA . ASP A 1 192 ? 8.547 -6.228 9.997 1.00 92.44 192 ASP A CA 1
ATOM 1410 C C . ASP A 1 192 ? 8.490 -7.447 10.926 1.00 92.44 192 ASP A C 1
ATOM 1412 O O . ASP A 1 192 ? 7.651 -7.539 11.824 1.00 92.44 192 ASP A O 1
ATOM 1416 N N . LEU A 1 193 ? 9.376 -8.414 10.689 1.00 92.88 193 LEU A N 1
ATOM 1417 C CA . LEU A 1 193 ? 9.427 -9.668 11.439 1.00 92.88 193 LEU A CA 1
ATOM 1418 C C . LEU A 1 193 ? 10.303 -9.580 12.691 1.00 92.88 193 LEU A C 1
ATOM 1420 O O . LEU A 1 193 ? 10.218 -10.457 13.553 1.00 92.88 193 LEU A O 1
ATOM 1424 N N . ARG A 1 194 ? 11.168 -8.565 12.795 1.00 89.50 194 ARG A N 1
ATOM 1425 C CA . ARG A 1 194 ? 12.074 -8.387 13.938 1.00 89.50 194 ARG A CA 1
ATOM 1426 C C . ARG A 1 194 ? 11.478 -7.482 14.994 1.00 89.50 194 ARG A C 1
ATOM 1428 O O . ARG A 1 194 ? 11.580 -7.790 16.177 1.00 89.50 194 ARG A O 1
ATOM 1435 N N . ASN A 1 195 ? 10.879 -6.385 14.557 1.00 84.06 195 ASN A N 1
ATOM 1436 C CA . ASN A 1 195 ? 10.275 -5.379 15.411 1.00 84.06 195 ASN A CA 1
ATOM 1437 C C . ASN A 1 195 ? 8.891 -5.011 14.863 1.00 84.06 195 ASN A C 1
ATOM 1439 O O . ASN A 1 195 ? 8.686 -3.861 14.473 1.00 84.06 195 ASN A O 1
ATOM 1443 N N . PRO A 1 196 ? 7.932 -5.958 14.824 1.00 75.38 196 PRO A N 1
ATOM 1444 C CA . PRO A 1 196 ? 6.558 -5.620 14.496 1.00 75.38 196 PRO A CA 1
ATOM 1445 C C . PRO A 1 196 ? 6.082 -4.622 15.552 1.00 75.38 196 PRO A C 1
ATOM 1447 O O . PRO A 1 196 ? 5.874 -4.990 16.710 1.00 75.38 196 PRO A O 1
ATOM 1450 N N . GLY A 1 197 ? 5.984 -3.344 15.184 1.00 72.19 197 GLY A N 1
ATOM 1451 C CA . GLY A 1 197 ? 5.509 -2.309 16.092 1.00 72.19 197 GLY A CA 1
ATOM 1452 C C . GLY A 1 197 ? 4.111 -2.646 16.628 1.00 72.19 197 GLY A C 1
ATOM 1453 O O . GLY A 1 197 ? 3.444 -3.562 16.128 1.00 72.19 197 GLY A O 1
ATOM 1454 N N . PRO A 1 198 ? 3.619 -1.909 17.639 1.00 77.81 198 PRO A N 1
ATOM 1455 C CA . PRO A 1 198 ? 2.255 -2.069 18.120 1.00 77.81 198 PRO A CA 1
ATOM 1456 C C . PRO A 1 198 ? 1.263 -1.999 16.950 1.00 77.81 198 PRO A C 1
ATOM 1458 O O . PRO A 1 198 ? 1.156 -0.988 16.248 1.00 77.81 198 PRO A O 1
ATOM 1461 N N . ARG A 1 199 ? 0.554 -3.106 16.714 1.00 82.56 199 ARG A N 1
ATOM 1462 C CA . ARG A 1 199 ? -0.408 -3.204 15.616 1.00 82.56 199 ARG A CA 1
ATOM 1463 C C . ARG A 1 199 ? -1.624 -2.361 15.943 1.00 82.56 199 ARG A C 1
ATOM 1465 O O . ARG A 1 199 ? -2.160 -2.469 17.040 1.00 82.56 199 ARG A O 1
ATOM 1472 N N . VAL A 1 200 ? -2.079 -1.579 14.965 1.00 86.50 200 VAL A N 1
ATOM 1473 C CA . VAL A 1 200 ? -3.345 -0.847 15.062 1.00 86.50 200 VAL A CA 1
ATOM 1474 C C . VAL A 1 200 ? -4.458 -1.875 15.313 1.00 86.50 200 VAL A C 1
ATOM 1476 O O . VAL A 1 200 ? -4.667 -2.734 14.447 1.00 86.50 200 VAL A O 1
ATOM 1479 N N . PRO A 1 201 ? -5.186 -1.800 16.439 1.00 91.06 201 PRO A N 1
ATOM 1480 C CA . PRO A 1 201 ? -6.330 -2.666 16.704 1.00 91.06 201 PRO A CA 1
ATOM 1481 C C . PRO A 1 201 ? -7.321 -2.706 15.530 1.00 91.06 201 PRO A C 1
ATOM 1483 O O . PRO A 1 201 ? -7.545 -1.705 14.837 1.00 91.06 201 PRO A O 1
ATOM 1486 N N . ALA A 1 202 ? -7.896 -3.875 15.253 1.00 91.44 202 ALA A N 1
ATOM 1487 C CA . ALA A 1 202 ? -8.940 -4.014 14.243 1.00 91.44 202 ALA A CA 1
ATOM 1488 C C . ALA A 1 202 ? -10.292 -3.532 14.786 1.00 91.44 202 ALA A C 1
ATOM 1490 O O . ALA A 1 202 ? -10.507 -3.476 15.994 1.00 91.44 202 ALA A O 1
ATOM 1491 N N . VAL A 1 203 ? -11.227 -3.207 13.892 1.00 93.38 203 VAL A N 1
ATOM 1492 C CA . VAL A 1 203 ? -12.616 -2.958 14.301 1.00 93.38 203 VAL A CA 1
ATOM 1493 C C . VAL A 1 203 ? -13.175 -4.220 14.960 1.00 93.38 203 VAL A C 1
ATOM 1495 O O . VAL A 1 203 ? -13.037 -5.318 14.423 1.00 93.38 203 VAL A O 1
ATOM 1498 N N . GLY A 1 204 ? -13.790 -4.054 16.128 1.00 95.50 204 GLY A N 1
ATOM 1499 C CA . GLY A 1 204 ? -14.280 -5.127 16.986 1.00 95.50 204 GLY A CA 1
ATOM 1500 C C . GLY A 1 204 ? -13.278 -5.605 18.038 1.00 95.50 204 GLY A C 1
ATOM 1501 O O . GLY A 1 204 ? -13.701 -6.283 18.974 1.00 95.50 204 GLY A O 1
ATOM 1502 N N . ASP A 1 205 ? -11.996 -5.241 17.932 1.00 96.50 205 ASP A N 1
ATOM 1503 C CA . ASP A 1 205 ? -11.011 -5.576 18.959 1.00 96.50 205 ASP A CA 1
ATOM 1504 C C . ASP A 1 205 ? -11.279 -4.804 20.250 1.00 96.50 205 ASP A C 1
ATOM 1506 O O . ASP A 1 205 ? -11.711 -3.649 20.235 1.00 96.50 205 ASP A O 1
ATOM 1510 N N . CYS A 1 206 ? -10.964 -5.444 21.373 1.00 97.38 206 CYS A N 1
ATOM 1511 C CA . CYS A 1 206 ? -10.968 -4.808 22.677 1.00 97.38 206 CYS A CA 1
ATOM 1512 C C . CYS A 1 206 ? -9.546 -4.485 23.118 1.00 97.38 206 CYS A C 1
ATOM 1514 O O . CYS A 1 206 ? -8.606 -5.244 22.864 1.00 97.38 206 CYS A O 1
ATOM 1516 N N . VAL A 1 207 ? -9.390 -3.344 23.776 1.00 96.50 207 VAL A N 1
ATOM 1517 C CA . VAL A 1 207 ? -8.101 -2.855 24.255 1.00 96.50 207 VAL A CA 1
ATOM 1518 C C . VAL A 1 207 ? -8.187 -2.424 25.714 1.00 96.50 207 VAL A C 1
ATOM 1520 O O . VAL A 1 207 ? -9.262 -2.125 26.241 1.00 96.50 207 VAL A O 1
ATOM 1523 N N . LYS A 1 208 ? -7.030 -2.418 26.365 1.00 96.69 208 LYS A N 1
ATOM 1524 C CA . LYS A 1 208 ? -6.826 -1.990 27.749 1.00 96.69 208 LYS A CA 1
ATOM 1525 C C . LYS A 1 208 ? -5.588 -1.105 27.816 1.00 96.69 208 LYS A C 1
ATOM 1527 O O . LYS A 1 208 ? -4.630 -1.378 27.090 1.00 96.69 208 LYS A O 1
ATOM 1532 N N . GLY A 1 209 ? -5.598 -0.090 28.678 1.00 94.94 209 GLY A N 1
ATOM 1533 C CA . GLY A 1 209 ? -4.449 0.784 28.903 1.00 94.94 209 GLY A CA 1
ATOM 1534 C C . GLY A 1 209 ? -4.800 2.267 28.929 1.00 94.94 209 GLY A C 1
ATOM 1535 O O . GLY A 1 209 ? -5.938 2.677 28.704 1.00 94.94 209 GLY A O 1
ATOM 1536 N N . ASP A 1 210 ? -3.783 3.082 29.185 1.00 92.94 210 ASP A N 1
ATOM 1537 C CA . ASP A 1 210 ? -3.905 4.532 29.188 1.00 92.94 210 ASP A CA 1
ATOM 1538 C C . ASP A 1 210 ? -3.833 5.060 27.749 1.00 92.94 210 ASP A C 1
ATOM 1540 O O . ASP A 1 210 ? -2.790 5.007 27.095 1.00 92.94 210 ASP A O 1
ATOM 1544 N N . LEU A 1 211 ? -4.949 5.599 27.257 1.00 90.44 211 LEU A N 1
ATOM 1545 C CA . LEU A 1 211 ? -5.065 6.164 25.910 1.00 90.44 211 LEU A CA 1
ATOM 1546 C C . LEU A 1 211 ? -4.171 7.398 25.684 1.00 90.44 211 LEU A C 1
ATOM 1548 O O . LEU A 1 211 ? -3.961 7.792 24.538 1.00 90.44 211 LEU A O 1
ATOM 1552 N N . THR A 1 212 ? -3.615 7.996 26.744 1.00 87.31 212 THR A N 1
ATOM 1553 C CA . THR A 1 212 ? -2.612 9.071 26.651 1.00 87.31 212 THR A CA 1
ATOM 1554 C C . THR A 1 212 ? -1.181 8.541 26.515 1.00 87.31 212 THR A C 1
ATOM 1556 O O . THR A 1 212 ? -0.288 9.271 26.084 1.00 87.31 212 THR A O 1
ATOM 1559 N N . VAL A 1 213 ? -0.959 7.257 26.821 1.00 89.12 213 VAL A N 1
ATOM 1560 C CA . VAL A 1 213 ? 0.336 6.574 26.733 1.00 89.12 213 VAL A CA 1
ATOM 1561 C C . VAL A 1 213 ? 0.177 5.321 25.869 1.00 89.12 213 VAL A C 1
ATOM 1563 O O . VAL A 1 213 ? 0.037 4.213 26.384 1.00 89.12 213 VAL A O 1
ATOM 1566 N N . LEU A 1 214 ? 0.233 5.492 24.540 1.00 84.69 214 LEU A N 1
ATOM 1567 C CA . LEU A 1 214 ? -0.008 4.434 23.538 1.00 84.69 214 LEU A CA 1
ATOM 1568 C C . LEU A 1 214 ? 0.737 3.116 23.794 1.00 84.69 214 LEU A C 1
ATOM 1570 O O . LEU A 1 214 ? 0.214 2.050 23.497 1.00 84.69 214 LEU A O 1
ATOM 1574 N N . GLU A 1 215 ? 1.939 3.167 24.372 1.00 86.31 215 GLU A N 1
ATOM 1575 C CA . GLU A 1 215 ? 2.730 1.972 24.710 1.00 86.31 215 GLU A CA 1
ATOM 1576 C C . GLU A 1 215 ? 2.059 1.071 25.754 1.00 86.31 215 GLU A C 1
ATOM 1578 O O . GLU A 1 215 ? 2.354 -0.119 25.836 1.00 86.31 215 GLU A O 1
ATOM 1583 N N . THR A 1 216 ? 1.153 1.631 26.555 1.00 91.25 216 THR A N 1
ATOM 1584 C CA . THR A 1 216 ? 0.364 0.885 27.535 1.00 91.25 216 THR A CA 1
ATOM 1585 C C . THR A 1 216 ? -0.911 0.308 26.936 1.00 91.25 216 THR A C 1
ATOM 1587 O O . THR A 1 216 ? -1.524 -0.539 27.578 1.00 91.25 216 THR A O 1
ATOM 1590 N N . VAL A 1 217 ? -1.304 0.719 25.724 1.00 92.38 217 VAL A N 1
ATOM 1591 C CA . VAL A 1 217 ? -2.521 0.246 25.061 1.00 92.38 217 VAL A CA 1
ATOM 1592 C C . VAL A 1 217 ? -2.234 -1.074 24.359 1.00 92.38 217 VAL A C 1
ATOM 1594 O O . VAL A 1 217 ? -1.480 -1.140 23.390 1.00 92.38 217 VAL A O 1
ATOM 1597 N N . HIS A 1 218 ? -2.858 -2.145 24.836 1.00 92.56 218 HIS A N 1
ATOM 1598 C CA . HIS A 1 218 ? -2.700 -3.484 24.278 1.00 92.56 218 HIS A CA 1
ATOM 1599 C C . HIS A 1 218 ? -4.052 -4.135 24.011 1.00 92.56 218 HIS A C 1
ATOM 1601 O O . HIS A 1 218 ? -5.038 -3.903 24.713 1.00 92.56 218 HIS A O 1
ATOM 1607 N N . LYS A 1 219 ? -4.084 -4.973 22.973 1.00 94.25 219 LYS A N 1
ATOM 1608 C CA . LYS A 1 219 ? -5.240 -5.807 22.656 1.00 94.25 219 LYS A CA 1
ATOM 1609 C C . LYS A 1 219 ? -5.448 -6.845 23.758 1.00 94.25 219 LYS A C 1
ATOM 1611 O O . LYS A 1 219 ? -4.500 -7.510 24.169 1.00 94.25 219 LYS A O 1
ATOM 1616 N N . VAL A 1 220 ? -6.693 -7.002 24.187 1.00 95.94 220 VAL A N 1
ATOM 1617 C CA . VAL A 1 220 ? -7.137 -8.011 25.156 1.00 95.94 220 VAL A CA 1
ATOM 1618 C C . VAL A 1 220 ? -8.364 -8.740 24.613 1.00 95.94 220 VAL A C 1
ATOM 1620 O O . VAL A 1 220 ? -8.995 -8.295 23.652 1.00 95.94 220 VAL A O 1
ATOM 1623 N N . GLU A 1 221 ? -8.713 -9.876 25.211 1.00 96.62 221 GLU A N 1
ATOM 1624 C CA . GLU A 1 221 ? -10.003 -10.501 24.925 1.00 96.62 221 GLU A CA 1
ATOM 1625 C C . GLU A 1 221 ? -11.144 -9.584 25.384 1.00 96.62 221 GLU A C 1
ATOM 1627 O O . GLU A 1 221 ? -11.075 -8.955 26.442 1.00 96.62 221 GLU A O 1
ATOM 1632 N N . CYS A 1 222 ? -12.204 -9.497 24.581 1.00 96.88 222 CYS A N 1
ATOM 1633 C CA . CYS A 1 222 ? -13.381 -8.720 24.945 1.00 96.88 222 CYS A CA 1
ATOM 1634 C C . CYS A 1 222 ? -14.071 -9.353 26.157 1.00 96.88 222 CYS A C 1
ATOM 1636 O O . CYS A 1 222 ? -14.632 -10.444 26.066 1.00 96.88 222 CYS A O 1
ATOM 1638 N N . GLY A 1 223 ? -14.026 -8.661 27.293 1.00 95.50 223 GLY A N 1
ATOM 1639 C CA . GLY A 1 223 ? -14.516 -9.162 28.568 1.00 95.50 223 GLY A CA 1
ATOM 1640 C C . GLY A 1 223 ? -14.275 -8.162 29.701 1.00 95.50 223 GLY A C 1
ATOM 1641 O O . GLY A 1 223 ? -14.031 -6.989 29.432 1.00 95.50 223 GLY A O 1
ATOM 1642 N N . PRO A 1 224 ? -14.305 -8.607 30.969 1.00 96.44 224 PRO A N 1
ATOM 1643 C CA . PRO A 1 224 ? -14.209 -7.718 32.133 1.00 96.44 224 PRO A CA 1
ATOM 1644 C C . PRO A 1 224 ? -12.902 -6.919 32.236 1.00 96.44 224 PRO A C 1
ATOM 1646 O O . PRO A 1 224 ? -12.849 -5.905 32.929 1.00 96.44 224 PRO A O 1
ATOM 1649 N N . GLU A 1 225 ? -11.831 -7.386 31.590 1.00 96.25 225 GLU A N 1
ATOM 1650 C CA . GLU A 1 225 ? -10.545 -6.687 31.589 1.00 96.25 225 GLU A CA 1
ATOM 1651 C C . GLU A 1 225 ? -10.430 -5.612 30.507 1.00 96.25 225 GLU A C 1
ATOM 1653 O O . GLU A 1 225 ? -9.550 -4.754 30.611 1.00 96.25 225 GLU A O 1
ATOM 1658 N N . ALA A 1 226 ? -11.293 -5.657 29.491 1.00 97.25 226 ALA A N 1
ATOM 1659 C CA . ALA A 1 226 ? -11.314 -4.668 28.431 1.00 97.25 226 ALA A CA 1
ATOM 1660 C C . ALA A 1 226 ? -11.810 -3.323 28.966 1.00 97.25 226 ALA A C 1
ATOM 1662 O O . ALA A 1 226 ? -12.762 -3.252 29.741 1.00 97.25 226 ALA A O 1
ATOM 1663 N N . GLU A 1 227 ? -11.147 -2.254 28.544 1.00 97.69 227 GLU A N 1
ATOM 1664 C CA . GLU A 1 227 ? -11.542 -0.883 28.877 1.00 97.69 227 GLU A CA 1
ATOM 1665 C C . GLU A 1 227 ? -12.248 -0.226 27.710 1.00 97.69 227 GLU A C 1
ATOM 1667 O O . GLU A 1 227 ? -13.200 0.516 27.909 1.00 97.69 227 GLU A O 1
ATOM 1672 N N . TYR A 1 228 ? -11.830 -0.565 26.494 1.00 97.69 228 TYR A N 1
ATOM 1673 C CA . TYR A 1 228 ? -12.385 0.026 25.295 1.00 97.69 228 TYR A CA 1
ATOM 1674 C C . TYR A 1 228 ? -12.624 -1.028 24.223 1.00 97.69 228 TYR A C 1
ATOM 1676 O O . TYR A 1 228 ? -11.901 -2.026 24.138 1.00 97.69 228 TYR A O 1
ATOM 1684 N N . LYS A 1 229 ? -13.601 -0.770 23.357 1.00 97.56 229 LYS A N 1
ATOM 1685 C CA . LYS A 1 229 ? -13.841 -1.533 22.131 1.00 97.56 229 LYS A CA 1
ATOM 1686 C C . LYS A 1 229 ? -13.699 -0.635 20.915 1.00 97.56 229 LYS A C 1
ATOM 1688 O O . LYS A 1 229 ? -14.262 0.453 20.862 1.00 97.56 229 LYS A O 1
ATOM 1693 N N . VAL A 1 230 ? -12.976 -1.107 19.909 1.00 96.62 230 VAL A N 1
ATOM 1694 C CA . VAL A 1 230 ? -12.773 -0.380 18.655 1.00 96.62 230 VAL A CA 1
ATOM 1695 C C . VAL A 1 230 ? -14.023 -0.514 17.798 1.00 96.62 230 VAL A C 1
ATOM 1697 O O . VAL A 1 230 ? -14.342 -1.599 17.317 1.00 96.62 230 VAL A O 1
ATOM 1700 N N . LEU A 1 231 ? -14.731 0.587 17.581 1.00 95.88 231 LEU A N 1
ATOM 1701 C CA . LEU A 1 231 ? -15.925 0.620 16.738 1.00 95.88 231 LEU A CA 1
ATOM 1702 C C . LEU A 1 231 ? -15.601 0.917 15.278 1.00 95.88 231 LEU A C 1
ATOM 1704 O O . LEU A 1 231 ? -16.299 0.445 14.385 1.00 95.88 231 LEU A O 1
ATOM 1708 N N . GLY A 1 232 ? -14.544 1.690 15.044 1.00 92.25 232 GLY A N 1
ATOM 1709 C CA . GLY A 1 232 ? -14.257 2.249 13.735 1.00 92.25 232 GLY A CA 1
ATOM 1710 C C . GLY A 1 232 ? -12.861 2.829 13.621 1.00 92.25 232 GLY A C 1
ATOM 1711 O O . GLY A 1 232 ? -12.165 3.025 14.621 1.00 92.25 232 GLY A O 1
ATOM 1712 N N . LYS A 1 233 ? -12.474 3.108 12.378 1.00 89.62 233 LYS A N 1
ATOM 1713 C CA . LYS A 1 233 ? -11.268 3.858 12.035 1.00 89.62 233 LYS A CA 1
ATOM 1714 C C . LYS A 1 233 ? -11.679 5.034 11.173 1.00 89.62 233 LYS A C 1
ATOM 1716 O O . LYS A 1 233 ? -12.452 4.852 10.236 1.00 89.62 233 LYS A O 1
ATOM 1721 N N . ASP A 1 234 ? -11.149 6.197 11.494 1.00 82.00 234 ASP A N 1
ATOM 1722 C CA . ASP A 1 234 ? -11.259 7.382 10.666 1.00 82.00 234 ASP A CA 1
ATOM 1723 C C . ASP A 1 234 ? -9.885 7.640 10.038 1.00 82.00 234 ASP A C 1
ATOM 1725 O O . ASP A 1 234 ? -8.879 7.779 10.743 1.00 82.00 234 ASP A O 1
ATOM 1729 N N . VAL A 1 235 ? -9.843 7.587 8.707 1.00 66.44 235 VAL A N 1
ATOM 1730 C CA . VAL A 1 235 ? -8.615 7.693 7.900 1.00 66.44 235 VAL A CA 1
ATOM 1731 C C . VAL A 1 235 ? -8.416 9.139 7.415 1.00 66.44 235 VAL A C 1
ATOM 1733 O O . VAL A 1 235 ? -7.409 9.464 6.793 1.00 66.44 235 VAL A O 1
ATOM 1736 N N . GLU A 1 236 ? -9.354 10.047 7.708 1.00 55.91 236 GLU A N 1
ATOM 1737 C CA . GLU A 1 236 ? -9.431 11.359 7.061 1.00 55.91 236 GLU A CA 1
ATOM 1738 C C . GLU A 1 236 ? -8.791 12.499 7.874 1.00 55.91 236 GLU A C 1
ATOM 1740 O O . GLU A 1 236 ? -9.278 13.630 7.896 1.00 55.91 236 GLU A O 1
ATOM 1745 N N . LEU A 1 237 ? -7.651 12.242 8.521 1.00 51.69 237 LEU A N 1
ATOM 1746 C CA . LEU A 1 237 ? -6.806 13.313 9.054 1.00 51.69 237 LEU A CA 1
ATOM 1747 C C . LEU A 1 237 ? -5.577 13.510 8.170 1.00 51.69 237 LEU A C 1
ATOM 1749 O O . LEU A 1 237 ? -4.449 13.198 8.534 1.00 51.69 237 LEU A O 1
ATOM 1753 N N . THR A 1 238 ? -5.786 14.123 7.005 1.00 48.44 238 THR A N 1
ATOM 1754 C CA . THR A 1 238 ? -4.701 14.941 6.451 1.00 48.44 238 THR A CA 1
ATOM 1755 C C . THR A 1 238 ? -4.508 16.151 7.372 1.00 48.44 238 THR A C 1
ATOM 1757 O O . THR A 1 238 ? -5.478 16.725 7.872 1.00 48.44 238 THR A O 1
ATOM 1760 N N . ALA A 1 239 ? -3.247 16.517 7.615 1.00 46.56 239 ALA A N 1
ATOM 1761 C CA . ALA A 1 239 ? -2.743 17.397 8.681 1.00 46.56 239 ALA A CA 1
ATOM 1762 C C . ALA A 1 239 ? -3.356 18.818 8.818 1.00 46.56 239 ALA A C 1
ATOM 1764 O O . ALA A 1 239 ? -2.898 19.602 9.644 1.00 46.56 239 ALA A O 1
ATOM 1765 N N . ASN A 1 240 ? -4.394 19.169 8.052 1.00 48.12 240 ASN A N 1
ATOM 1766 C CA . ASN A 1 240 ? -5.031 20.488 8.051 1.00 48.12 240 ASN A CA 1
ATOM 1767 C C . ASN A 1 240 ? -6.496 20.503 8.528 1.00 48.12 240 ASN A C 1
ATOM 1769 O O . ASN A 1 240 ? -7.112 21.569 8.557 1.00 48.12 240 ASN A O 1
ATOM 1773 N N . SER A 1 241 ? -7.071 19.368 8.932 1.00 46.25 241 SER A N 1
ATOM 1774 C CA . SER A 1 241 ? -8.451 19.322 9.426 1.00 46.25 241 SER A CA 1
ATOM 1775 C C . SER A 1 241 ? -8.519 19.498 10.949 1.00 46.25 241 SER A C 1
ATOM 1777 O O . SER A 1 241 ? -8.627 18.539 11.704 1.00 46.25 241 SER A O 1
ATOM 1779 N N . GLN A 1 242 ? -8.478 20.745 11.430 1.00 47.12 242 GLN A N 1
ATOM 1780 C CA . GLN A 1 242 ? -8.667 21.061 12.860 1.00 47.12 242 GLN A CA 1
ATOM 1781 C C . GLN A 1 242 ? -10.123 20.889 13.352 1.00 47.12 242 GLN A C 1
ATOM 1783 O O . GLN A 1 242 ? -10.419 21.217 14.498 1.00 47.12 242 GLN A O 1
ATOM 1788 N N . SER A 1 243 ? -11.057 20.415 12.515 1.00 49.44 243 SER A N 1
ATOM 1789 C CA . SER A 1 243 ? -12.481 20.363 12.891 1.00 49.44 243 SER A CA 1
ATOM 1790 C C . SER A 1 243 ? -13.315 19.244 12.260 1.00 49.44 243 SER A C 1
ATOM 1792 O O . SER A 1 243 ? -14.541 19.313 12.340 1.00 49.44 243 SER A O 1
ATOM 1794 N N . SER A 1 244 ? -12.714 18.194 11.678 1.00 49.00 244 SER A N 1
ATOM 1795 C CA . SER A 1 244 ? -13.530 17.049 11.244 1.00 49.00 244 SER A CA 1
ATOM 1796 C C . SER A 1 244 ? -14.246 16.438 12.459 1.00 49.00 244 SER A C 1
ATOM 1798 O O . SER A 1 244 ? -13.590 16.177 13.478 1.00 49.00 244 SER A O 1
ATOM 1800 N N . PRO A 1 245 ? -15.574 16.225 12.406 1.00 57.44 245 PRO A N 1
ATOM 1801 C CA . PRO A 1 245 ? -16.312 15.538 13.450 1.00 57.44 245 PRO A CA 1
ATOM 1802 C C . PRO A 1 245 ? -15.977 14.043 13.365 1.00 57.44 245 PRO A C 1
ATOM 1804 O O . PRO A 1 245 ? -16.770 13.224 12.914 1.00 57.44 245 PRO A O 1
ATOM 1807 N N . THR A 1 246 ? -14.757 13.686 13.761 1.00 69.69 246 THR A N 1
ATOM 1808 C CA . THR A 1 246 ? -14.266 12.313 13.666 1.00 69.69 246 THR A CA 1
ATOM 1809 C C . THR A 1 246 ? -15.151 11.398 14.514 1.00 69.69 246 THR A C 1
ATOM 1811 O O . THR A 1 246 ? -15.549 11.772 15.624 1.00 69.69 246 THR A O 1
ATOM 1814 N N . CYS A 1 247 ? -15.479 10.219 13.990 1.00 85.31 247 CYS A N 1
ATOM 1815 C CA . CYS A 1 247 ? -16.355 9.207 14.601 1.00 85.31 247 CYS A CA 1
ATOM 1816 C C . CYS A 1 247 ? -17.880 9.441 14.574 1.00 85.31 247 CYS A C 1
ATOM 1818 O O . CYS A 1 247 ? -18.593 8.720 15.268 1.00 85.31 247 CYS A O 1
ATOM 1820 N N . VAL A 1 248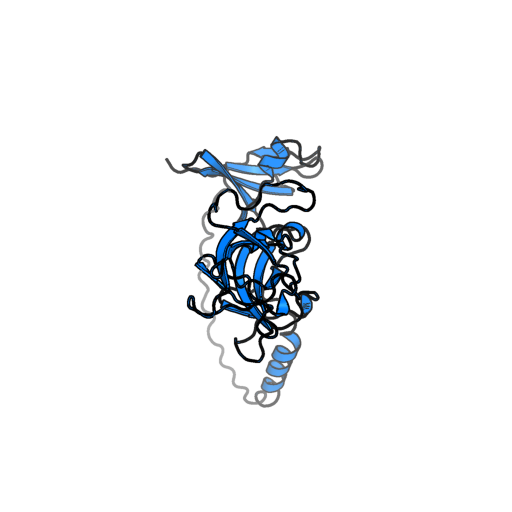 ? -18.415 10.375 13.777 1.00 87.81 248 VAL A N 1
ATOM 1821 C CA . VAL A 1 248 ? -19.884 10.565 13.653 1.00 87.81 248 VAL A CA 1
ATOM 1822 C C . VAL A 1 248 ? -20.638 9.319 13.195 1.00 87.81 248 VAL A C 1
ATOM 1824 O O . VAL A 1 248 ? -21.766 9.094 13.630 1.00 87.81 248 VAL A O 1
ATOM 1827 N N . ASP A 1 249 ? -19.998 8.483 12.381 1.00 89.62 249 ASP A N 1
ATOM 1828 C CA . ASP A 1 249 ? -20.577 7.223 11.909 1.00 89.62 249 ASP A CA 1
ATOM 1829 C C . ASP A 1 249 ? -20.630 6.145 13.008 1.00 89.62 249 ASP A C 1
ATOM 1831 O O . ASP A 1 249 ? -21.264 5.102 12.840 1.00 89.62 249 ASP A O 1
ATOM 1835 N N . PHE A 1 250 ? -20.001 6.403 14.161 1.00 91.88 250 PHE A N 1
ATOM 1836 C CA . PHE A 1 250 ? -19.930 5.507 15.311 1.00 91.88 250 PHE A CA 1
ATOM 1837 C C . PHE A 1 250 ? -20.564 6.186 16.533 1.00 91.88 250 PHE A C 1
ATOM 1839 O O . PHE A 1 250 ? -19.849 6.625 17.430 1.00 91.88 250 PHE A O 1
ATOM 1846 N N . PRO A 1 251 ? -21.904 6.261 16.626 1.00 91.62 251 PRO A N 1
ATOM 1847 C CA . PRO A 1 251 ? -22.587 7.003 17.691 1.00 91.62 251 PRO A CA 1
ATOM 1848 C C . PRO A 1 251 ? -22.342 6.449 19.104 1.00 91.62 251 PRO A C 1
ATOM 1850 O O . PRO A 1 251 ? -22.563 7.156 20.080 1.00 91.62 251 PRO A O 1
ATOM 1853 N N . ALA A 1 252 ? -21.892 5.195 19.220 1.00 93.88 252 ALA A N 1
ATOM 1854 C CA . ALA A 1 252 ? -21.480 4.593 20.488 1.00 93.88 252 ALA A CA 1
ATOM 1855 C C . ALA A 1 252 ? -20.024 4.926 20.878 1.00 93.88 252 ALA A C 1
ATOM 1857 O O . ALA A 1 252 ? -19.588 4.571 21.969 1.00 93.88 252 ALA A O 1
ATOM 1858 N N . ALA A 1 253 ? -19.256 5.595 20.009 1.00 94.19 253 ALA A N 1
ATOM 1859 C CA . ALA A 1 253 ? -17.894 5.999 20.323 1.00 94.19 253 ALA A CA 1
ATOM 1860 C C . ALA A 1 253 ? -17.923 7.185 21.295 1.00 94.19 253 ALA A C 1
ATOM 1862 O O . ALA A 1 253 ? -18.372 8.278 20.947 1.00 94.19 253 ALA A O 1
ATOM 1863 N N . SER A 1 254 ? -17.414 6.974 22.505 1.00 92.25 254 SER A N 1
ATOM 1864 C CA . SER A 1 254 ? -17.263 8.010 23.530 1.00 92.25 254 SER A CA 1
ATOM 1865 C C . SER A 1 254 ? -15.831 8.535 23.624 1.00 92.25 254 SER A C 1
ATOM 1867 O O . SER A 1 254 ? -15.615 9.637 24.130 1.00 92.25 254 SER A O 1
ATOM 1869 N N . VAL A 1 255 ? -14.852 7.783 23.108 1.00 92.44 255 VAL A N 1
ATOM 1870 C CA . VAL A 1 255 ? -13.425 8.114 23.196 1.00 92.44 255 VAL A CA 1
ATOM 1871 C C . VAL A 1 255 ? -12.744 7.974 21.835 1.00 92.44 255 VAL A C 1
ATOM 1873 O O . VAL A 1 255 ? -13.181 7.224 20.960 1.00 92.44 255 VAL A O 1
ATOM 1876 N N . LYS A 1 256 ? -11.659 8.726 21.640 1.00 91.06 256 LYS A N 1
ATOM 1877 C CA . LYS A 1 256 ? -10.835 8.707 20.428 1.00 91.06 256 LYS A CA 1
ATOM 1878 C C . LYS A 1 256 ? -9.392 8.396 20.792 1.00 91.06 256 LYS A C 1
ATOM 1880 O O . LYS A 1 256 ? -8.891 8.915 21.787 1.00 91.06 256 LYS A O 1
ATOM 1885 N N . LEU A 1 257 ? -8.725 7.600 19.963 1.00 90.38 257 LEU A N 1
ATOM 1886 C CA . LEU A 1 257 ? -7.303 7.299 20.108 1.00 90.38 257 LEU A CA 1
ATOM 1887 C C . LEU A 1 257 ? -6.580 7.577 18.794 1.00 90.38 257 LEU A C 1
ATOM 1889 O O . LEU A 1 257 ? -6.859 6.923 17.793 1.00 90.38 257 LEU A O 1
ATOM 1893 N N . SER A 1 258 ? -5.644 8.526 18.806 1.00 87.50 258 SER A N 1
ATOM 1894 C CA . SER A 1 258 ? -4.703 8.693 17.698 1.00 87.50 258 SER A CA 1
ATOM 1895 C C . SER A 1 258 ? -3.628 7.625 17.820 1.00 87.50 258 SER A C 1
ATOM 1897 O O . SER A 1 258 ? -2.940 7.567 18.834 1.00 87.50 258 SER A O 1
ATOM 1899 N N . TRP A 1 259 ? -3.498 6.771 16.814 1.00 85.12 259 TRP A N 1
ATOM 1900 C CA . TRP A 1 259 ? -2.508 5.708 16.766 1.00 85.12 259 TRP A CA 1
ATOM 1901 C C . TRP A 1 259 ? -1.440 6.045 15.739 1.00 85.12 259 TRP A C 1
ATOM 1903 O O . TRP A 1 259 ? -1.707 6.052 14.537 1.00 85.12 259 TRP A O 1
ATOM 1913 N N . GLU A 1 260 ? -0.223 6.255 16.225 1.00 78.50 260 GLU A N 1
ATOM 1914 C CA . GLU A 1 260 ? 0.963 6.425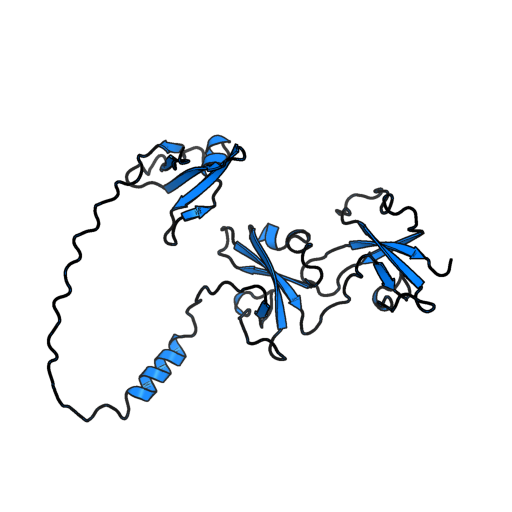 15.398 1.00 78.50 260 GLU A CA 1
ATOM 1915 C C . GLU A 1 260 ? 1.794 5.137 15.451 1.00 78.50 260 GLU A C 1
ATOM 1917 O O . GLU A 1 260 ? 2.126 4.621 16.525 1.00 78.50 260 GLU A O 1
ATOM 1922 N N . ARG A 1 261 ? 2.131 4.579 14.285 1.00 70.56 261 ARG A N 1
ATOM 1923 C CA . ARG A 1 261 ? 3.017 3.411 14.219 1.00 70.56 261 ARG A CA 1
ATOM 1924 C C . ARG A 1 261 ? 4.457 3.841 14.496 1.00 70.56 261 ARG A C 1
ATOM 1926 O O . ARG A 1 261 ? 5.115 4.413 13.633 1.00 70.56 261 ARG A O 1
ATOM 1933 N N . LYS A 1 262 ? 4.982 3.502 15.676 1.00 63.22 262 LYS A N 1
ATOM 1934 C CA . LYS A 1 262 ? 6.412 3.674 15.971 1.00 63.22 262 LYS A CA 1
ATOM 1935 C C . LYS A 1 262 ? 7.267 2.763 15.085 1.00 63.22 262 LYS A C 1
ATOM 1937 O O . LYS A 1 262 ? 7.002 1.568 14.999 1.00 63.22 262 LYS A O 1
ATOM 1942 N N . GLY A 1 263 ? 8.317 3.325 14.486 1.00 56.50 263 GLY A N 1
ATOM 1943 C CA . GLY A 1 263 ? 9.321 2.579 13.715 1.00 56.50 263 GLY A CA 1
ATOM 1944 C C . GLY A 1 263 ? 8.927 2.243 12.275 1.00 56.50 263 GLY A C 1
ATOM 1945 O O . GLY A 1 263 ? 9.738 1.667 11.556 1.00 56.50 263 GLY A O 1
ATOM 1946 N N . ALA A 1 264 ? 7.725 2.620 11.837 1.00 55.78 264 ALA A N 1
ATOM 1947 C CA . ALA A 1 264 ? 7.348 2.505 10.438 1.00 55.78 264 ALA A CA 1
ATOM 1948 C C . ALA A 1 264 ? 8.068 3.582 9.614 1.00 55.78 264 ALA A C 1
ATOM 1950 O O . ALA A 1 264 ? 8.094 4.751 9.997 1.00 55.78 264 ALA A O 1
ATOM 1951 N N . ALA A 1 265 ? 8.605 3.206 8.451 1.00 57.81 265 ALA A N 1
ATOM 1952 C CA . ALA A 1 265 ? 9.174 4.164 7.497 1.00 57.81 265 ALA A CA 1
ATOM 1953 C C . ALA A 1 265 ? 8.120 5.121 6.908 1.00 57.81 265 ALA A C 1
ATOM 1955 O O . ALA A 1 265 ? 8.470 6.106 6.262 1.00 57.81 265 ALA A O 1
ATOM 1956 N N . ILE A 1 266 ? 6.831 4.841 7.133 1.00 57.34 266 ILE A N 1
ATOM 1957 C CA . ILE A 1 266 ? 5.725 5.695 6.719 1.00 57.34 266 ILE A CA 1
ATOM 1958 C C . ILE A 1 266 ? 4.856 6.012 7.939 1.00 57.34 266 ILE A C 1
ATOM 1960 O O . ILE A 1 266 ? 4.287 5.081 8.523 1.00 57.34 266 ILE A O 1
ATOM 1964 N N . PRO A 1 267 ? 4.711 7.296 8.316 1.00 59.81 267 PRO A N 1
ATOM 1965 C CA . PRO A 1 267 ? 3.752 7.692 9.333 1.00 59.81 267 PRO A CA 1
ATOM 1966 C C . PRO A 1 267 ? 2.343 7.400 8.808 1.00 59.81 267 PRO A C 1
ATOM 1968 O O . PRO A 1 267 ? 1.935 7.880 7.751 1.00 59.81 267 PRO A O 1
ATOM 1971 N N . ALA A 1 268 ? 1.614 6.556 9.529 1.00 64.19 268 ALA A N 1
ATOM 1972 C CA . ALA A 1 268 ? 0.206 6.294 9.280 1.00 64.19 268 ALA A CA 1
ATOM 1973 C C . ALA A 1 268 ? -0.559 6.670 10.544 1.00 64.19 268 ALA A C 1
ATOM 1975 O O . ALA A 1 268 ? -0.676 5.857 11.465 1.00 64.19 268 ALA A O 1
ATOM 1976 N N . ASP A 1 269 ? -1.060 7.900 10.573 1.00 73.19 269 ASP A N 1
ATOM 1977 C CA . ASP A 1 269 ? -1.913 8.379 11.651 1.00 73.19 269 ASP A CA 1
ATOM 1978 C C . ASP A 1 269 ? -3.305 7.784 11.457 1.00 73.19 269 ASP A C 1
ATOM 1980 O O . ASP A 1 269 ? -3.995 8.061 10.477 1.00 73.19 269 ASP A O 1
ATOM 1984 N N . ASN A 1 270 ? -3.702 6.905 12.372 1.00 82.06 270 ASN A N 1
ATOM 1985 C CA . ASN A 1 270 ? -5.047 6.345 12.389 1.00 82.06 270 ASN A CA 1
ATOM 1986 C C . ASN A 1 270 ? -5.790 6.919 13.587 1.00 82.06 270 ASN A C 1
ATOM 1988 O O . ASN A 1 270 ? -5.293 6.825 14.707 1.00 82.06 270 ASN A O 1
ATOM 1992 N N . VAL A 1 271 ? -7.002 7.433 13.394 1.00 88.75 271 VAL A N 1
ATOM 1993 C CA . VAL A 1 271 ? -7.883 7.732 14.527 1.00 88.75 271 VAL A CA 1
ATOM 1994 C C . VAL A 1 271 ? -8.805 6.548 14.750 1.00 88.75 271 VAL A C 1
ATOM 1996 O O . VAL A 1 271 ? -9.565 6.157 13.867 1.00 88.75 271 VAL A O 1
ATOM 1999 N N . LEU A 1 272 ? -8.739 5.964 15.941 1.00 91.81 272 LEU A N 1
ATOM 2000 C CA . LEU A 1 272 ? -9.645 4.908 16.366 1.00 91.81 272 LEU A CA 1
ATOM 2001 C C . LEU A 1 272 ? -10.816 5.517 17.128 1.00 91.81 272 LEU A C 1
ATOM 2003 O O . LEU A 1 272 ? -10.627 6.304 18.058 1.00 91.81 272 LEU A O 1
ATOM 2007 N N . CYS A 1 273 ? -12.017 5.105 16.742 1.00 94.62 273 CYS A N 1
ATOM 2008 C CA . CYS A 1 273 ? -13.263 5.437 17.415 1.00 94.62 273 CYS A CA 1
ATOM 2009 C C . CYS A 1 273 ? -13.568 4.336 18.427 1.00 94.62 273 CYS A C 1
ATOM 2011 O O . CYS A 1 273 ? -13.759 3.182 18.033 1.00 94.62 273 CYS A O 1
ATOM 2013 N N . LEU A 1 274 ? -13.568 4.673 19.715 1.00 95.62 274 LEU A N 1
ATOM 2014 C CA . LEU A 1 274 ? -13.623 3.712 20.811 1.00 95.62 274 LEU A CA 1
ATOM 2015 C C . LEU A 1 274 ? -14.904 3.880 21.640 1.00 95.62 274 LEU A C 1
ATOM 2017 O O . LEU A 1 274 ? -15.272 4.993 22.013 1.00 95.62 274 LEU A O 1
ATOM 2021 N N . GLU A 1 275 ? -15.552 2.764 21.954 1.00 96.88 275 GLU A N 1
ATOM 2022 C CA . GLU A 1 275 ? -16.581 2.656 22.994 1.00 96.88 275 GLU A CA 1
ATOM 2023 C C . GLU A 1 275 ? -15.894 2.402 24.337 1.00 96.88 275 GLU A C 1
ATOM 2025 O O . GLU A 1 275 ? -15.096 1.469 24.438 1.00 96.88 275 GLU A O 1
ATOM 2030 N N . ASP A 1 276 ? -16.191 3.212 25.352 1.00 96.44 276 ASP A N 1
ATOM 2031 C CA . ASP A 1 276 ? -15.784 2.947 26.736 1.00 96.44 276 ASP A CA 1
ATOM 2032 C C . ASP A 1 276 ? -16.670 1.848 27.339 1.00 96.44 276 ASP A C 1
ATOM 2034 O O . ASP A 1 276 ? -17.891 1.987 27.406 1.00 96.44 276 ASP A O 1
ATOM 2038 N N . LEU A 1 277 ? -16.054 0.744 27.762 1.00 96.19 277 LEU A N 1
ATOM 2039 C CA . LEU A 1 277 ? -16.744 -0.420 28.325 1.00 96.19 277 LEU A CA 1
ATOM 2040 C C . LEU A 1 277 ? -16.886 -0.358 29.852 1.00 96.19 277 LEU A C 1
ATOM 2042 O O . LEU A 1 277 ? -17.558 -1.216 30.430 1.00 96.19 277 LEU A O 1
ATOM 2046 N N . LYS A 1 278 ? -16.235 0.607 30.513 1.00 91.94 278 LYS A N 1
ATOM 2047 C CA . LYS A 1 278 ? -16.288 0.807 31.971 1.00 91.94 278 LYS A CA 1
ATOM 2048 C C . LYS A 1 278 ? -17.093 2.047 32.385 1.00 91.94 278 LYS A C 1
ATOM 2050 O O . LYS A 1 278 ? -17.160 2.320 33.586 1.00 91.94 278 LYS A O 1
ATOM 2055 N N . GLY A 1 279 ? -17.652 2.768 31.409 1.00 70.06 279 GLY A N 1
ATOM 2056 C CA . GLY A 1 279 ? -18.476 3.969 31.585 1.00 70.06 279 GLY A CA 1
ATOM 2057 C C . GLY A 1 279 ? -19.786 3.758 32.334 1.00 70.06 279 GLY A C 1
ATOM 2058 O O . GLY A 1 279 ? -20.314 2.622 32.348 1.00 70.06 279 GLY A O 1
#

Sequence (279 aa):
MGNGYRYFAIVDAERGVDDPLAVVREWDTEGGFTNEEVFTSAGWESTNRLARLRAGAGHTDQRAVPIGPPAVEPPAPVRELVAVAPKKNLVKLAVRIGVPVVLLVIAVVGGNAYSSRTSSVGDCLRGSIDKPEDVRPVTCGSAADYKVVGKTRGVDEARATASTTCEAFGTTDAVFWEGLSGSPGTALCLEDLRNPGPRVPAVGDCVKGDLTVLETVHKVECGPEAEYKVLGKDVELTANSQSSPTCVDFPAASVKLSWERKGAAIPADNVLCLEDLKG

pLDDT: mean 81.16, std 18.16, range [37.22, 97.69]

Foldseek 3Di:
DDFDKWKKFKDFPVGDPVGGPWIKIWTADPVRDIWMWTQDPVGTHTDCVQVCVVVVNDPPGIDIDTDDDPPPDDPDPPPPPDDDDDDDDDDPDDPPPVVVVVVVCCVVVVPPPPPVPDDDQFWFWDADLVDLVRIDTDPDDPRGFKGQHDKDWQAAPVRLLAPPRCVVRQQFQEWHWADDHPGTTMIGRIHGPPCSFQGDDDQQWFWDADLVDVVRIDTDPPDPRGFKGFHDKDQPDPPPCPDDPPCPVPPQQPDWHFDFGPPRPHTRTIITRIHGPVD